Protein AF-0000000085009780 (afdb_homodimer)

pLDDT: mean 92.77, std 8.0, range [56.31, 98.75]

Radius of gyration: 21.01 Å; Cα contacts (8 Å, |Δi|>4): 554; chains: 2; bounding box: 52×58×41 Å

Secondary structure (DSSP, 8-state):
--HHHHHHHHHHHHHHHHHHHHHHHIIIIIIHHHHHHHHT-S-HHHHHHHHHHHHHHHHHHHHHHHHHHHHHHHHHHHHH--HHHHHHHHHHHTHHHHHHHHTHHHHHHHHHHH-TTSSS-PPPHHHHHHHHHHHHHHHHHHTHHHHHHHHHHHHHHH-/--HHHHHHHHHHHHHHHHHHHHHHHIIIIIIHHHHHHHHT-S-HHHHHHHHHHHHHHHHHHHHHHHHHHHHHHHHHHHHH--HHHHHHHHHHHTHHHHHHHHTHHHHHHHHHHH-GGGSS-PPPHHHHHHHHHHHHHHHHHHTHHHHHHHHHHHHHHH-

Structure (mmCIF, N/CA/C/O backbone):
data_AF-0000000085009780-model_v1
#
loop_
_entity.id
_entity.type
_entity.pdbx_description
1 polymer 'DUF1772 domain protein'
#
loop_
_atom_site.group_PDB
_atom_site.id
_atom_site.type_symbol
_atom_site.label_atom_id
_atom_site.label_alt_id
_atom_site.label_comp_id
_atom_site.label_asym_id
_atom_site.label_entity_id
_atom_site.label_seq_id
_atom_site.pdbx_PDB_ins_code
_atom_site.Cartn_x
_atom_site.Cartn_y
_atom_site.Cartn_z
_atom_site.occupancy
_atom_site.B_iso_or_equiv
_atom_site.auth_seq_id
_atom_site.auth_comp_id
_atom_site.auth_asym_id
_atom_site.auth_atom_id
_atom_site.pdbx_PDB_model_num
ATOM 1 N N . MET A 1 1 ? 7.672 -28.719 -8.508 1 62.56 1 MET A N 1
ATOM 2 C CA . MET A 1 1 ? 8.719 -28.484 -7.512 1 62.56 1 MET A CA 1
ATOM 3 C C . MET A 1 1 ? 8.328 -29.078 -6.164 1 62.56 1 MET A C 1
ATOM 5 O O . MET A 1 1 ? 7.137 -29.219 -5.863 1 62.56 1 MET A O 1
ATOM 9 N N . PRO A 1 2 ? 9.391 -29.594 -5.387 1 72.62 2 PRO A N 1
ATOM 10 C CA . PRO A 1 2 ? 9.07 -30.094 -4.047 1 72.62 2 PRO A CA 1
ATOM 11 C C . PRO A 1 2 ? 8.258 -29.109 -3.221 1 72.62 2 PRO A C 1
ATOM 13 O O . PRO A 1 2 ? 8.172 -27.922 -3.578 1 72.62 2 PRO A O 1
ATOM 16 N N . HIS A 1 3 ? 7.691 -29.547 -2.252 1 84.19 3 HIS A N 1
ATOM 17 C CA . HIS A 1 3 ? 6.809 -28.766 -1.39 1 84.19 3 HIS A CA 1
ATOM 18 C C . HIS A 1 3 ? 7.508 -27.516 -0.87 1 84.19 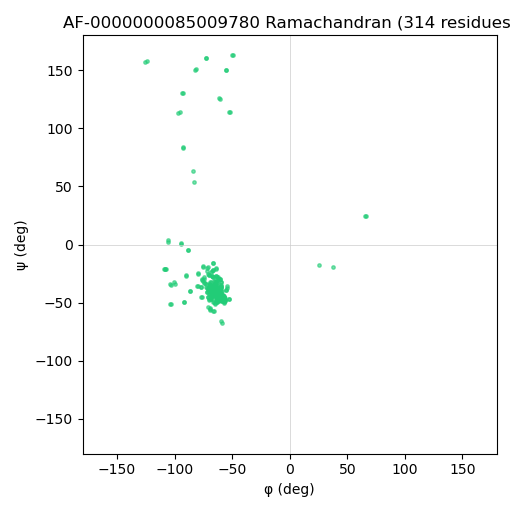3 HIS A C 1
ATOM 20 O O . HIS A 1 3 ? 6.918 -26.438 -0.848 1 84.19 3 HIS A O 1
ATOM 26 N N . LEU A 1 4 ? 8.805 -27.656 -0.601 1 86.69 4 LEU A N 1
ATOM 27 C CA . LEU A 1 4 ? 9.531 -26.5 -0.079 1 86.69 4 LEU A CA 1
ATOM 28 C C . LEU A 1 4 ? 9.703 -25.438 -1.152 1 86.69 4 LEU A C 1
ATOM 30 O O . LEU A 1 4 ? 9.516 -24.25 -0.882 1 86.69 4 LEU A O 1
ATOM 34 N N . GLY A 1 5 ? 10.039 -25.875 -2.367 1 91.12 5 GLY A N 1
ATOM 35 C CA . GLY A 1 5 ? 10.188 -24.953 -3.477 1 91.12 5 GLY A CA 1
ATOM 36 C C . GLY A 1 5 ? 8.914 -24.188 -3.781 1 91.12 5 GLY A C 1
ATOM 37 O O . GLY A 1 5 ? 8.961 -22.969 -4.027 1 91.12 5 GLY A O 1
ATOM 38 N N . SER A 1 6 ? 7.867 -24.875 -3.637 1 91.94 6 SER A N 1
ATOM 39 C CA . SER A 1 6 ? 6.578 -24.25 -3.91 1 91.94 6 SER A CA 1
ATOM 40 C C . SER A 1 6 ? 6.215 -23.234 -2.828 1 91.94 6 SER A C 1
ATOM 42 O O . SER A 1 6 ? 5.66 -22.188 -3.125 1 91.94 6 SER A O 1
ATOM 44 N N . SER A 1 7 ? 6.586 -23.625 -1.626 1 94.38 7 SER A N 1
ATOM 45 C CA . SER A 1 7 ? 6.312 -22.703 -0.523 1 94.38 7 SER A CA 1
ATOM 46 C C . SER A 1 7 ? 7.156 -21.438 -0.631 1 94.38 7 SER A C 1
ATOM 48 O O . SER A 1 7 ? 6.652 -20.344 -0.423 1 94.38 7 SER A O 1
ATOM 50 N N . VAL A 1 8 ? 8.398 -21.609 -0.952 1 96.06 8 VAL A N 1
ATOM 51 C CA . VAL A 1 8 ? 9.305 -20.484 -1.089 1 96.06 8 VAL A CA 1
ATOM 52 C C . VAL A 1 8 ? 8.852 -19.594 -2.238 1 96.06 8 VAL A C 1
ATOM 54 O O . VAL A 1 8 ? 8.875 -18.359 -2.127 1 96.06 8 VAL A O 1
ATOM 57 N N . LEU A 1 9 ? 8.414 -20.172 -3.279 1 95.62 9 LEU A N 1
ATOM 58 C CA . LEU A 1 9 ? 7.906 -19.438 -4.426 1 95.62 9 LEU A CA 1
ATOM 59 C C . LEU A 1 9 ? 6.664 -18.641 -4.043 1 95.62 9 LEU A C 1
ATOM 61 O O . LEU A 1 9 ? 6.555 -17.453 -4.383 1 95.62 9 LEU A O 1
ATOM 65 N N . ALA A 1 10 ? 5.816 -19.281 -3.314 1 94.88 10 ALA A N 1
ATOM 66 C CA . ALA A 1 10 ? 4.578 -18.625 -2.902 1 94.88 10 ALA A CA 1
ATOM 67 C C . ALA A 1 10 ? 4.867 -17.453 -1.974 1 94.88 10 ALA A C 1
ATOM 69 O O . ALA A 1 10 ? 4.328 -16.359 -2.162 1 94.88 10 ALA A O 1
ATOM 70 N N . LEU A 1 11 ? 5.762 -17.656 -1.083 1 96.62 11 LEU A N 1
ATOM 71 C CA . LEU A 1 11 ? 6.074 -16.625 -0.099 1 96.62 11 LEU A CA 1
ATOM 72 C C . LEU A 1 11 ? 6.809 -15.461 -0.749 1 96.62 11 LEU A C 1
ATOM 74 O O . LEU A 1 11 ? 6.508 -14.305 -0.465 1 96.62 11 LEU A O 1
ATOM 78 N N . GLY A 1 12 ? 7.766 -15.797 -1.567 1 97.69 12 GLY A N 1
ATOM 79 C CA . GLY A 1 12 ? 8.477 -14.75 -2.277 1 97.69 12 GLY A CA 1
ATOM 80 C C . GLY A 1 12 ? 7.582 -13.93 -3.188 1 97.69 12 GLY A C 1
ATOM 81 O O . GLY A 1 12 ? 7.676 -12.703 -3.215 1 97.69 12 GLY A O 1
ATOM 82 N N . THR A 1 13 ? 6.684 -14.602 -3.871 1 97.5 13 THR A N 1
ATOM 83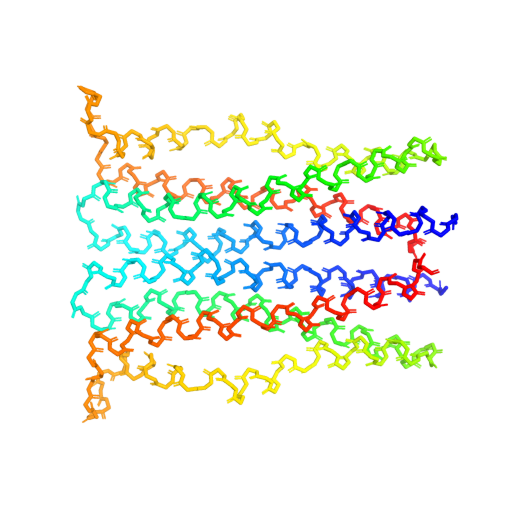 C CA . THR A 1 13 ? 5.773 -13.953 -4.805 1 97.5 13 THR A CA 1
ATOM 84 C C . THR A 1 13 ? 4.77 -13.07 -4.059 1 97.5 13 THR A C 1
ATOM 86 O O . THR A 1 13 ? 4.574 -11.906 -4.41 1 97.5 13 THR A O 1
ATOM 89 N N . ALA A 1 14 ? 4.207 -13.617 -3.01 1 97.75 14 ALA A N 1
ATOM 90 C CA . ALA A 1 14 ? 3.248 -12.859 -2.215 1 97.75 14 ALA A CA 1
ATOM 91 C C . ALA A 1 14 ? 3.908 -11.641 -1.582 1 97.75 14 ALA A C 1
ATOM 93 O O . ALA A 1 14 ? 3.346 -10.539 -1.604 1 97.75 14 ALA A O 1
ATOM 94 N N . SER A 1 15 ? 5.086 -11.867 -1.072 1 98.31 15 SER A N 1
ATOM 95 C CA . SER A 1 15 ? 5.812 -10.773 -0.429 1 98.31 15 SER A CA 1
ATOM 96 C C . SER A 1 15 ? 6.148 -9.672 -1.427 1 98.31 15 SER A C 1
ATOM 98 O O . SER A 1 15 ? 6.004 -8.484 -1.12 1 98.31 15 SER A O 1
ATOM 100 N N . SER A 1 16 ? 6.543 -10.047 -2.582 1 98.5 16 SER A N 1
ATOM 101 C CA . SER A 1 16 ? 6.949 -9.086 -3.607 1 98.5 16 SER A CA 1
ATOM 102 C C . SER A 1 16 ? 5.762 -8.266 -4.102 1 98.5 16 SER A C 1
ATOM 104 O O . SER A 1 16 ? 5.844 -7.043 -4.195 1 98.5 16 SER A O 1
ATOM 106 N N . ILE A 1 17 ? 4.652 -8.852 -4.273 1 98.44 17 ILE A N 1
ATOM 107 C CA . ILE A 1 17 ? 3.477 -8.156 -4.781 1 98.44 17 ILE A CA 1
ATOM 108 C C . ILE A 1 17 ? 2.855 -7.312 -3.666 1 98.44 17 ILE A C 1
ATOM 110 O O . ILE A 1 17 ? 2.402 -6.191 -3.906 1 98.44 17 ILE A O 1
ATOM 114 N N . PHE A 1 18 ? 2.924 -7.875 -2.48 1 98.5 18 PHE A N 1
ATOM 115 C CA . PHE A 1 18 ? 2.428 -7.141 -1.322 1 98.5 18 PHE A CA 1
ATOM 116 C C . PHE A 1 18 ? 3.215 -5.852 -1.12 1 98.5 18 PHE A C 1
ATOM 118 O O . PHE A 1 18 ? 2.629 -4.785 -0.917 1 98.5 18 PHE A O 1
ATOM 125 N N . VAL A 1 19 ? 4.496 -5.977 -1.193 1 98.19 19 VAL A N 1
ATOM 126 C CA . VAL A 1 19 ? 5.332 -4.809 -0.94 1 98.19 19 VAL A CA 1
ATOM 127 C C . VAL A 1 19 ? 5.168 -3.801 -2.074 1 98.19 19 VAL A C 1
ATOM 129 O O . VAL A 1 19 ? 5.207 -2.59 -1.848 1 98.19 19 VAL A O 1
ATOM 132 N N . SER A 1 20 ? 4.992 -4.23 -3.236 1 98.19 20 SER A N 1
ATOM 133 C CA . SER A 1 20 ? 4.715 -3.33 -4.352 1 98.19 20 SER A CA 1
ATOM 134 C C . SER A 1 20 ? 3.473 -2.486 -4.086 1 98.19 20 SER A C 1
ATOM 136 O O . SER A 1 20 ? 3.502 -1.264 -4.238 1 98.19 20 SER A O 1
ATOM 138 N N . GLY A 1 21 ? 2.381 -3.141 -3.68 1 97.69 21 GLY A N 1
ATOM 139 C CA . GLY A 1 21 ? 1.17 -2.416 -3.33 1 97.69 21 GLY A CA 1
ATOM 140 C C . GLY A 1 21 ? 1.371 -1.432 -2.191 1 97.69 21 GLY A C 1
ATOM 141 O O . GLY A 1 21 ? 0.796 -0.341 -2.199 1 97.69 21 GLY A O 1
ATOM 142 N N . SER A 1 22 ? 2.178 -1.819 -1.267 1 97.31 22 SER A N 1
ATOM 143 C CA . SER A 1 22 ? 2.451 -0.961 -0.118 1 97.31 22 SER A CA 1
ATOM 144 C C . SER A 1 22 ? 3.195 0.302 -0.536 1 97.31 22 SER A C 1
ATOM 146 O O . SER A 1 22 ? 2.812 1.41 -0.154 1 97.31 22 SER A O 1
ATOM 148 N N . ILE A 1 23 ? 4.254 0.111 -1.307 1 96.81 23 ILE A N 1
ATOM 149 C CA . ILE A 1 23 ? 5.059 1.242 -1.756 1 96.81 23 ILE A CA 1
ATOM 150 C C . ILE A 1 23 ? 4.184 2.217 -2.543 1 96.81 23 ILE A C 1
ATOM 152 O O . ILE A 1 23 ? 4.246 3.43 -2.328 1 96.81 23 ILE A O 1
ATOM 156 N N . PHE A 1 24 ? 3.385 1.688 -3.373 1 96.56 24 PHE A N 1
ATOM 157 C CA . PHE A 1 24 ? 2.443 2.471 -4.164 1 96.56 24 PHE A CA 1
ATOM 158 C C . PHE A 1 24 ? 1.521 3.283 -3.266 1 96.56 24 PHE A C 1
ATOM 160 O O . PHE A 1 24 ? 1.369 4.492 -3.453 1 96.56 24 PHE A O 1
ATOM 167 N N . ALA A 1 25 ? 0.995 2.668 -2.246 1 96.5 25 ALA A N 1
ATOM 168 C CA . ALA A 1 25 ? 0.016 3.307 -1.369 1 96.5 25 ALA A CA 1
ATOM 169 C C . ALA A 1 25 ? 0.69 4.293 -0.421 1 96.5 25 ALA A C 1
ATOM 171 O O . ALA A 1 25 ? 0.088 5.293 -0.025 1 96.5 25 ALA A O 1
ATOM 172 N N . PHE A 1 26 ? 1.901 4.043 -0.06 1 96.5 26 PHE A N 1
ATOM 173 C CA . PHE A 1 26 ? 2.627 5.004 0.762 1 96.5 26 PHE A CA 1
ATOM 174 C C . PHE A 1 26 ? 2.756 6.344 0.043 1 96.5 26 PHE A C 1
ATOM 176 O O . PHE A 1 26 ? 2.645 7.402 0.665 1 96.5 26 PHE A O 1
ATOM 183 N N . SER A 1 27 ? 2.949 6.301 -1.236 1 95.19 27 SER A N 1
ATOM 184 C CA . SER A 1 27 ? 3.053 7.539 -2.002 1 95.19 27 SER A CA 1
ATOM 185 C C . SER A 1 27 ? 1.682 8.172 -2.221 1 95.19 27 SER A C 1
ATOM 187 O O . SER A 1 27 ? 1.482 9.352 -1.925 1 95.19 27 SER A O 1
ATOM 189 N N . LEU A 1 28 ? 0.739 7.41 -2.572 1 94.12 28 LEU A N 1
ATOM 190 C CA . LEU A 1 28 ? -0.574 7.926 -2.945 1 94.12 28 LEU A CA 1
ATOM 191 C C . LEU A 1 28 ? -1.345 8.391 -1.714 1 94.12 28 LEU A C 1
ATOM 193 O O . LEU A 1 28 ? -2.15 9.32 -1.795 1 94.12 28 LEU A O 1
ATOM 197 N N . GLY A 1 29 ? -1.1 7.699 -0.642 1 94.25 29 GLY A N 1
ATOM 198 C CA . GLY A 1 29 ? -1.813 8.055 0.575 1 94.25 29 GLY A CA 1
ATOM 199 C C . GLY A 1 29 ? -0.958 8.82 1.567 1 94.25 29 GLY A C 1
ATOM 200 O O . GLY A 1 29 ? -1.316 9.922 1.981 1 94.25 29 GLY A O 1
ATOM 201 N N . GLY A 1 30 ? 0.192 8.273 1.847 1 94.62 30 GLY A N 1
ATOM 202 C CA . GLY A 1 30 ? 1.071 8.859 2.846 1 94.62 30 GLY A CA 1
ATOM 203 C C . GLY A 1 30 ? 1.676 10.18 2.408 1 94.62 30 GLY A C 1
ATOM 204 O O . GLY A 1 30 ? 1.422 11.219 3.021 1 94.62 30 GLY A O 1
ATOM 205 N N . VAL A 1 31 ? 2.318 10.125 1.306 1 95.75 31 VAL A N 1
ATOM 206 C CA . VAL A 1 31 ? 3.033 11.312 0.854 1 95.75 31 VAL A CA 1
ATOM 207 C C . VAL A 1 31 ? 2.033 12.406 0.469 1 95.75 31 VAL A C 1
ATOM 209 O O . VAL A 1 31 ? 2.256 13.586 0.744 1 95.75 31 VAL A O 1
ATOM 212 N N . SER A 1 32 ? 0.999 12.031 -0.134 1 95.25 32 SER A N 1
ATOM 213 C CA . SER A 1 32 ? 0.005 13.031 -0.517 1 95.25 32 SER A CA 1
ATOM 214 C C . SER A 1 32 ? -0.588 13.719 0.708 1 95.25 32 SER A C 1
ATOM 216 O O . SER A 1 32 ? -0.855 14.922 0.682 1 95.25 32 SER A O 1
ATOM 218 N N . THR A 1 33 ? -0.79 12.992 1.747 1 96.69 33 THR A N 1
ATOM 219 C CA . THR A 1 33 ? -1.3 13.57 2.986 1 96.69 33 THR A CA 1
ATOM 220 C C . THR A 1 33 ? -0.249 14.461 3.639 1 96.69 33 THR A C 1
ATOM 222 O O . THR A 1 33 ? -0.574 15.531 4.16 1 96.69 33 THR A O 1
ATOM 225 N N . ALA A 1 34 ? 0.964 14.031 3.594 1 97 34 ALA A N 1
ATOM 226 C CA . ALA A 1 34 ? 2.057 14.859 4.109 1 97 34 ALA A CA 1
ATOM 227 C C . ALA A 1 34 ? 2.143 16.188 3.365 1 97 34 ALA A C 1
ATOM 229 O O . ALA A 1 34 ? 2.369 17.234 3.977 1 97 34 ALA A O 1
ATOM 230 N N . ARG A 1 35 ? 1.974 16.109 2.107 1 95.88 35 ARG A N 1
ATOM 231 C CA . ARG A 1 35 ? 1.997 17.312 1.282 1 95.88 35 ARG A CA 1
ATOM 232 C C . ARG A 1 35 ? 0.865 18.266 1.665 1 95.88 35 ARG A C 1
ATOM 234 O O . ARG A 1 35 ? 1.085 19.469 1.835 1 95.88 35 ARG A O 1
ATOM 241 N N . LEU A 1 36 ? -0.302 17.734 1.774 1 95.56 36 LEU A N 1
ATOM 242 C CA . LEU A 1 36 ? -1.462 18.531 2.166 1 95.56 36 LEU A CA 1
ATOM 243 C C . LEU A 1 36 ? -1.237 19.188 3.523 1 95.56 36 LEU A C 1
ATOM 245 O O . LEU A 1 36 ? -1.522 20.375 3.695 1 95.56 36 LEU A O 1
ATOM 249 N N . ALA A 1 37 ? -0.725 18.469 4.457 1 95.62 37 ALA A N 1
ATOM 250 C CA . ALA A 1 37 ? -0.439 18.984 5.793 1 95.62 37 ALA A CA 1
ATOM 251 C C . ALA A 1 37 ? 0.643 20.062 5.742 1 95.62 37 ALA A C 1
ATOM 253 O O . ALA A 1 37 ? 0.569 21.062 6.465 1 95.62 37 ALA A O 1
ATOM 254 N N . ALA A 1 38 ? 1.59 19.828 4.926 1 95.12 38 ALA A N 1
ATOM 255 C CA . ALA A 1 38 ? 2.691 20.766 4.789 1 95.12 38 ALA A CA 1
ATOM 256 C C . ALA A 1 38 ? 2.201 22.109 4.234 1 95.12 38 ALA A C 1
ATOM 258 O O . ALA A 1 38 ? 2.748 23.156 4.566 1 95.12 38 ALA A O 1
ATOM 259 N N . GLU A 1 39 ? 1.203 22.047 3.422 1 94.38 39 GLU A N 1
ATOM 260 C CA . GLU A 1 39 ? 0.638 23.266 2.854 1 94.38 39 GLU A CA 1
ATOM 261 C C . GLU A 1 39 ? -0.023 24.125 3.93 1 94.38 39 GLU A C 1
ATOM 263 O O . GLU A 1 39 ? -0.104 25.344 3.795 1 94.38 39 GLU A O 1
ATOM 268 N N . SER A 1 40 ? -0.375 23.5 5.004 1 91.81 40 SER A N 1
ATOM 269 C CA . SER A 1 40 ? -1.108 24.203 6.051 1 91.81 40 SER A CA 1
ATOM 270 C C . SER A 1 40 ? -0.164 24.75 7.117 1 91.81 40 SER A C 1
ATOM 272 O O . SER A 1 40 ? -0.609 25.312 8.117 1 91.81 40 SER A O 1
ATOM 274 N N . THR A 1 41 ? 1.103 24.5 6.91 1 90.81 41 THR A N 1
ATOM 275 C CA . THR A 1 41 ? 2.041 24.984 7.914 1 90.81 41 THR A CA 1
ATOM 276 C C . THR A 1 41 ? 3.109 25.875 7.277 1 90.81 41 THR A C 1
ATOM 278 O O . THR A 1 41 ? 3.412 25.734 6.094 1 90.81 41 THR A O 1
ATOM 281 N N . SER A 1 42 ? 3.738 26.75 8.102 1 91.5 42 SER A N 1
ATOM 282 C CA . SER A 1 42 ? 4.852 27.594 7.68 1 91.5 42 SER A CA 1
ATOM 283 C C . SER A 1 42 ? 6.176 27.078 8.242 1 91.5 42 SER A C 1
ATOM 285 O O . SER A 1 42 ? 7.234 27.641 7.953 1 91.5 42 SER A O 1
ATOM 287 N N . SER A 1 43 ? 6.094 25.953 8.969 1 92.88 43 SER A N 1
ATOM 288 C CA . SER A 1 43 ? 7.285 25.391 9.594 1 92.88 43 SER A CA 1
ATOM 289 C C . SER A 1 43 ? 7.91 24.312 8.727 1 92.88 43 SER A C 1
ATOM 291 O O . SER A 1 43 ? 7.316 23.25 8.539 1 92.88 43 SER A O 1
ATOM 293 N N . PRO A 1 44 ? 9.094 24.547 8.219 1 94.62 44 PRO A N 1
ATOM 294 C CA . PRO A 1 44 ? 9.766 23.5 7.441 1 94.62 44 PRO A CA 1
ATOM 295 C C . PRO A 1 44 ? 10 22.234 8.25 1 94.62 44 PRO A C 1
ATOM 297 O O . PRO A 1 44 ? 9.938 21.125 7.703 1 94.62 44 PRO A O 1
ATOM 300 N N . GLU A 1 45 ? 10.266 22.406 9.469 1 94.38 45 GLU A N 1
ATOM 301 C CA . GLU A 1 45 ? 10.5 21.266 10.336 1 94.38 45 GLU A CA 1
ATOM 302 C C . GLU A 1 45 ? 9.242 20.406 10.461 1 94.38 45 GLU A C 1
ATOM 304 O O . GLU A 1 45 ? 9.305 19.172 10.312 1 94.38 45 GLU A O 1
ATOM 309 N N . LEU A 1 46 ? 8.156 21.109 10.695 1 94.44 46 LEU A N 1
ATOM 310 C CA . LEU A 1 46 ? 6.898 20.375 10.852 1 94.44 46 LEU A CA 1
ATOM 311 C C . LEU A 1 46 ? 6.492 19.703 9.547 1 94.44 46 LEU A C 1
ATOM 313 O O . LEU A 1 46 ? 6.035 18.562 9.547 1 94.44 46 LEU A O 1
ATOM 317 N N . ALA A 1 47 ? 6.691 20.359 8.523 1 95.56 47 ALA A N 1
ATOM 318 C CA . ALA A 1 47 ? 6.406 19.781 7.215 1 95.56 47 ALA A CA 1
ATOM 319 C C . ALA A 1 47 ? 7.238 18.531 6.969 1 95.56 47 ALA A C 1
ATOM 321 O O . ALA A 1 47 ? 6.719 17.516 6.508 1 95.56 47 ALA A O 1
ATOM 322 N N . SER A 1 48 ? 8.484 18.625 7.277 1 96 48 SER A N 1
ATOM 323 C CA . SER A 1 48 ? 9.375 17.484 7.082 1 96 48 SER A CA 1
ATOM 324 C C . SER A 1 48 ? 9.023 16.344 8.031 1 96 48 SER A C 1
ATOM 326 O O . SER A 1 48 ? 9.266 15.172 7.719 1 96 48 SER A O 1
ATOM 328 N N . ARG A 1 49 ? 8.469 16.625 9.117 1 95.69 49 ARG A N 1
ATOM 329 C CA . ARG A 1 49 ? 8.062 15.586 10.062 1 95.69 49 ARG A CA 1
ATOM 330 C C . ARG A 1 49 ? 6.918 14.75 9.508 1 95.69 49 ARG A C 1
ATOM 332 O O . ARG A 1 49 ? 6.836 13.547 9.766 1 95.69 49 ARG A O 1
ATOM 339 N N . TYR A 1 50 ? 6.02 15.367 8.82 1 96.56 50 TYR A N 1
ATOM 340 C CA . TYR A 1 50 ? 4.953 14.617 8.172 1 96.56 50 TYR A CA 1
ATOM 341 C C . TYR A 1 50 ? 5.523 13.602 7.188 1 96.56 50 TYR A C 1
ATOM 343 O O . TYR A 1 50 ? 5.094 12.445 7.156 1 96.56 50 TYR A O 1
ATOM 351 N N . TRP A 1 51 ? 6.473 14.094 6.418 1 96.88 51 TRP A N 1
ATOM 352 C CA . TRP A 1 51 ? 7.141 13.195 5.48 1 96.88 51 TRP A CA 1
ATOM 353 C C . TRP A 1 51 ? 7.902 12.102 6.219 1 96.88 51 TRP A C 1
ATOM 355 O O . TRP A 1 51 ? 7.879 10.938 5.812 1 96.88 51 TRP A O 1
ATOM 365 N N . LEU A 1 52 ? 8.609 12.461 7.246 1 96.19 52 LEU A N 1
ATOM 366 C CA . LEU A 1 52 ? 9.391 11.516 8.023 1 96.19 52 LEU A CA 1
ATOM 367 C C . LEU A 1 52 ? 8.523 10.367 8.531 1 96.19 52 LEU A C 1
ATOM 369 O O . LEU A 1 52 ? 8.953 9.219 8.562 1 96.19 52 LEU A O 1
ATOM 373 N N . ASN A 1 53 ? 7.352 10.711 8.914 1 95.75 53 ASN A N 1
ATOM 374 C CA . ASN A 1 53 ? 6.406 9.688 9.359 1 95.75 53 ASN A CA 1
ATOM 375 C C . ASN A 1 53 ? 6.152 8.648 8.266 1 95.75 53 ASN A C 1
ATOM 377 O O . ASN A 1 53 ? 6.141 7.449 8.539 1 95.75 53 ASN A O 1
ATOM 381 N N . VAL A 1 54 ? 5.957 9.055 7.07 1 96.06 54 VAL A N 1
ATOM 382 C CA . VAL A 1 54 ? 5.73 8.172 5.938 1 96.06 54 VAL A CA 1
ATOM 383 C C . VAL A 1 54 ? 7.008 7.398 5.617 1 96.06 54 VAL A C 1
ATOM 385 O O . VAL A 1 54 ? 6.973 6.184 5.414 1 96.06 54 VAL A O 1
ATOM 388 N N . TYR A 1 55 ? 8.117 8.148 5.578 1 94.5 55 TYR A N 1
ATOM 389 C CA . TYR A 1 55 ? 9.43 7.594 5.273 1 94.5 55 TYR A CA 1
ATOM 390 C C . TYR A 1 55 ? 9.742 6.41 6.18 1 94.5 55 TYR A C 1
ATOM 392 O O . TYR A 1 55 ? 10.172 5.355 5.707 1 94.5 55 TYR A O 1
ATOM 400 N N . GLN A 1 56 ? 9.539 6.508 7.391 1 94.44 56 GLN A N 1
ATOM 401 C CA . GLN A 1 56 ? 9.867 5.473 8.367 1 94.44 56 GLN A CA 1
ATOM 402 C C . GLN A 1 56 ? 9.008 4.234 8.164 1 94.44 56 GLN A C 1
ATOM 404 O O . GLN A 1 56 ? 9.508 3.107 8.203 1 94.44 56 GLN A O 1
ATOM 409 N N . LYS A 1 57 ? 7.793 4.41 7.961 1 93.62 57 LYS A N 1
ATOM 410 C CA . LYS A 1 57 ? 6.898 3.273 7.766 1 93.62 57 LYS A CA 1
ATOM 411 C C . LYS A 1 57 ? 7.215 2.543 6.461 1 93.62 57 LYS A C 1
ATOM 413 O O . LYS A 1 57 ? 7.184 1.312 6.41 1 93.62 57 LYS A O 1
ATOM 418 N N . CYS A 1 58 ? 7.434 3.355 5.465 1 91.62 58 CYS A N 1
ATOM 419 C CA . CYS A 1 58 ? 7.824 2.777 4.184 1 91.62 58 CYS A CA 1
ATOM 420 C C . CYS A 1 58 ? 9.086 1.938 4.328 1 91.62 58 CYS A C 1
ATOM 422 O O . CYS A 1 58 ? 9.156 0.823 3.809 1 91.62 58 CYS A O 1
ATOM 424 N N . HIS A 1 59 ? 10.047 2.459 5.043 1 89.75 59 HIS A N 1
ATOM 425 C CA . HIS A 1 59 ? 11.312 1.768 5.242 1 89.75 59 HIS A CA 1
ATOM 426 C C . HIS A 1 59 ? 11.125 0.505 6.078 1 89.75 59 HIS A C 1
ATOM 428 O O . HIS A 1 59 ? 11.656 -0.554 5.734 1 89.75 59 HIS A O 1
ATOM 434 N N . TYR A 1 60 ? 10.344 0.569 7.059 1 90.62 60 TYR A N 1
ATOM 435 C CA . TYR A 1 60 ? 10.148 -0.544 7.98 1 90.62 60 TYR A CA 1
ATOM 436 C C . TYR A 1 60 ? 9.406 -1.688 7.305 1 90.62 60 TYR A C 1
ATOM 438 O O . TYR A 1 60 ? 9.625 -2.857 7.621 1 90.62 60 TYR A O 1
ATOM 446 N N . VAL A 1 61 ? 8.562 -1.33 6.414 1 92.19 61 VAL A N 1
ATOM 447 C CA . VAL A 1 61 ? 7.762 -2.35 5.742 1 92.19 61 VAL A CA 1
ATOM 448 C C . VAL A 1 61 ? 8.477 -2.807 4.473 1 92.19 61 VAL A C 1
ATOM 450 O O . VAL A 1 61 ? 8.656 -4.008 4.254 1 92.19 61 VAL A O 1
ATOM 453 N N . GLY A 1 62 ? 8.898 -1.899 3.693 1 94.19 62 GLY A N 1
ATOM 454 C CA . GLY A 1 62 ? 9.367 -2.158 2.344 1 94.19 62 GLY A CA 1
ATOM 455 C C . GLY A 1 62 ? 10.695 -2.895 2.307 1 94.19 62 GLY A C 1
ATOM 456 O O . GLY A 1 62 ? 10.852 -3.875 1.575 1 94.19 62 GLY A O 1
ATOM 457 N N . THR A 1 63 ? 11.664 -2.449 3.094 1 93.06 63 THR A N 1
ATOM 458 C CA . THR A 1 63 ? 13.031 -2.949 2.988 1 93.06 63 THR A CA 1
ATOM 459 C C . THR A 1 63 ? 13.102 -4.426 3.369 1 93.06 63 THR A C 1
ATOM 461 O O . THR A 1 63 ? 13.57 -5.254 2.588 1 93.06 63 THR A O 1
ATOM 464 N N . PRO A 1 64 ? 12.578 -4.836 4.48 1 96.19 64 PRO A N 1
ATOM 465 C CA . PRO A 1 64 ? 12.68 -6.258 4.82 1 96.19 64 PRO A CA 1
ATOM 466 C C . PRO A 1 64 ? 11.93 -7.156 3.84 1 96.19 64 PRO A C 1
ATOM 468 O O . PRO A 1 64 ? 12.383 -8.258 3.537 1 96.19 64 PRO A O 1
ATOM 471 N N . MET A 1 65 ? 10.859 -6.727 3.363 1 97.38 65 MET A N 1
ATOM 472 C CA . MET A 1 65 ? 10.039 -7.57 2.5 1 97.38 65 MET A CA 1
ATOM 473 C C . MET A 1 65 ? 10.695 -7.758 1.138 1 97.38 65 MET A C 1
ATOM 475 O O . MET A 1 65 ? 10.648 -8.844 0.563 1 97.38 65 MET A O 1
ATOM 479 N N . VAL A 1 66 ? 11.242 -6.668 0.669 1 96.75 66 VAL A N 1
ATOM 480 C CA . VAL A 1 66 ? 11.883 -6.801 -0.634 1 96.75 66 VAL A CA 1
ATOM 481 C C . VAL A 1 66 ? 13.125 -7.68 -0.512 1 96.75 66 VAL A C 1
ATOM 483 O O . VAL A 1 66 ? 13.43 -8.461 -1.416 1 96.75 66 VAL A O 1
ATOM 486 N N . LEU A 1 67 ? 13.883 -7.551 0.558 1 97.38 67 LEU A N 1
ATOM 487 C CA . LEU A 1 67 ? 15.016 -8.43 0.806 1 97.38 67 LEU A CA 1
ATOM 488 C C . LEU A 1 67 ? 14.57 -9.883 0.908 1 97.38 67 LEU A C 1
ATOM 490 O O . LEU A 1 67 ? 15.242 -10.781 0.384 1 97.38 67 LEU A O 1
ATOM 494 N N . PHE A 1 68 ? 13.523 -10.094 1.568 1 98.5 68 PHE A N 1
ATOM 495 C CA . PHE A 1 68 ? 12.969 -11.438 1.716 1 98.5 68 PHE A CA 1
ATOM 496 C C . PHE A 1 68 ? 12.617 -12.023 0.356 1 98.5 68 PHE A C 1
ATOM 498 O O . PHE A 1 68 ? 12.984 -13.164 0.059 1 98.5 68 PHE A O 1
ATOM 505 N N . SER A 1 69 ? 11.914 -11.242 -0.484 1 98.56 69 SER A N 1
ATOM 506 C CA . SER A 1 69 ? 11.547 -11.719 -1.814 1 98.56 69 SER A CA 1
ATOM 507 C C . SER A 1 69 ? 12.781 -12.016 -2.658 1 98.56 69 SER A C 1
ATOM 509 O O . SER A 1 69 ? 12.836 -13.031 -3.354 1 98.56 69 SER A O 1
ATOM 511 N N . THR A 1 70 ? 13.695 -11.094 -2.588 1 98.69 70 THR A N 1
ATOM 512 C CA . THR A 1 70 ? 14.938 -11.289 -3.328 1 98.69 70 THR A CA 1
ATOM 513 C C . THR A 1 70 ? 15.602 -12.602 -2.93 1 98.69 70 THR A C 1
ATOM 515 O O . THR A 1 70 ? 16.016 -13.383 -3.791 1 98.69 70 THR A O 1
ATOM 518 N N . ALA A 1 71 ? 15.688 -12.82 -1.619 1 98.69 71 ALA A N 1
ATOM 519 C CA . ALA A 1 71 ? 16.312 -14.039 -1.109 1 98.69 71 ALA A CA 1
ATOM 520 C C . ALA A 1 71 ? 15.539 -15.281 -1.567 1 98.69 71 ALA A C 1
ATOM 522 O O . ALA A 1 71 ? 16.141 -16.281 -1.94 1 98.69 71 ALA A O 1
ATOM 523 N N . CYS A 1 72 ? 14.258 -15.234 -1.544 1 98.62 72 CYS A N 1
ATOM 524 C CA . CYS A 1 72 ? 13.438 -16.359 -1.992 1 98.62 72 CYS A CA 1
ATOM 525 C C . CYS A 1 72 ? 13.703 -16.672 -3.459 1 98.62 72 CYS A C 1
ATOM 527 O O . CYS A 1 72 ? 13.938 -17.828 -3.812 1 98.62 72 CYS A O 1
ATOM 529 N N . PHE A 1 73 ? 13.695 -15.672 -4.285 1 98.56 73 PHE A N 1
ATOM 530 C CA . PHE A 1 73 ? 13.867 -15.891 -5.715 1 98.56 73 PHE A CA 1
ATOM 531 C C . PHE A 1 73 ? 15.289 -16.344 -6.031 1 98.56 73 PHE A C 1
ATOM 533 O O . PHE A 1 73 ? 15.5 -17.172 -6.926 1 98.56 73 PHE A O 1
ATOM 540 N N . ALA A 1 74 ? 16.219 -15.773 -5.332 1 98.56 74 ALA A N 1
ATOM 541 C CA . ALA A 1 74 ? 17.594 -16.219 -5.508 1 98.56 74 ALA A CA 1
ATOM 542 C C . ALA A 1 74 ? 17.75 -17.688 -5.121 1 98.56 74 ALA A C 1
ATOM 544 O O . ALA A 1 74 ? 18.453 -18.453 -5.797 1 98.56 74 ALA A O 1
ATOM 545 N N . TRP A 1 75 ? 17.172 -18.031 -4.047 1 98.31 75 TRP A N 1
ATOM 546 C CA . TRP A 1 75 ? 17.219 -19.422 -3.607 1 98.31 75 TRP A CA 1
ATOM 547 C C . TRP A 1 75 ? 16.562 -20.344 -4.641 1 98.31 75 TRP A C 1
ATOM 549 O O . TRP A 1 75 ? 17.078 -21.438 -4.918 1 98.31 75 TRP A O 1
ATOM 559 N N . LEU A 1 76 ? 15.516 -19.922 -5.172 1 97.19 76 LEU A N 1
ATOM 560 C CA . LEU A 1 76 ? 14.836 -20.719 -6.191 1 97.19 76 LEU A CA 1
ATOM 561 C C . LEU A 1 76 ? 15.719 -20.875 -7.422 1 97.19 76 LEU A C 1
ATOM 563 O O . LEU A 1 76 ? 15.766 -21.953 -8.023 1 97.19 76 LEU A O 1
ATOM 567 N N . ARG A 1 77 ? 16.328 -19.766 -7.773 1 97.69 77 ARG A N 1
ATOM 568 C CA . ARG A 1 77 ? 17.266 -19.875 -8.883 1 97.69 77 ARG A CA 1
ATOM 569 C C . ARG A 1 77 ? 18.344 -20.922 -8.586 1 97.69 77 ARG A C 1
ATOM 571 O O . ARG A 1 77 ? 18.688 -21.719 -9.453 1 97.69 77 ARG A O 1
ATOM 578 N N . TYR A 1 78 ? 18.812 -20.844 -7.465 1 97.25 78 TYR A N 1
ATOM 579 C CA . TYR A 1 78 ? 19.875 -21.766 -7.059 1 97.25 78 TYR A CA 1
ATOM 580 C C . TYR A 1 78 ? 19.375 -23.203 -7.086 1 97.25 78 TYR A C 1
ATOM 582 O O . TYR A 1 78 ? 20.094 -24.109 -7.52 1 97.25 78 TYR A O 1
ATOM 590 N N . GLN A 1 79 ? 18.203 -23.469 -6.711 1 96.19 79 GLN A N 1
ATOM 591 C CA . GLN A 1 79 ? 17.641 -24.812 -6.598 1 96.19 79 GLN A CA 1
ATOM 592 C C . GLN A 1 79 ? 17.203 -25.344 -7.961 1 96.19 79 GLN A C 1
ATOM 594 O O . GLN A 1 79 ? 17.359 -26.531 -8.258 1 96.19 79 GLN A O 1
ATOM 599 N N . THR A 1 80 ? 16.703 -24.516 -8.805 1 95.12 80 THR A N 1
ATOM 600 C CA . THR A 1 80 ? 16.047 -25 -10.016 1 95.12 80 THR A CA 1
ATOM 601 C C . THR A 1 80 ? 16.891 -24.703 -11.242 1 95.12 80 THR A C 1
ATOM 603 O O . THR A 1 80 ? 16.641 -25.25 -12.32 1 95.12 80 THR A O 1
ATOM 606 N N . HIS A 1 81 ? 17.766 -23.781 -11.148 1 96.62 81 HIS A N 1
ATOM 607 C CA . HIS A 1 81 ? 18.641 -23.344 -12.227 1 96.62 81 HIS A CA 1
ATOM 608 C C . HIS A 1 81 ? 17.844 -22.688 -13.352 1 96.62 81 HIS A C 1
ATOM 610 O O . HIS A 1 81 ? 18.25 -22.734 -14.516 1 96.62 81 HIS A O 1
ATOM 616 N N . ARG A 1 82 ? 16.734 -22.188 -13.023 1 95.94 82 ARG A N 1
ATOM 617 C CA . ARG A 1 82 ? 15.914 -21.469 -13.984 1 95.94 82 ARG A CA 1
ATOM 618 C C . ARG A 1 82 ? 16.188 -19.969 -13.93 1 95.94 82 ARG A C 1
ATOM 620 O O . ARG A 1 82 ? 16.078 -19.344 -12.875 1 95.94 82 ARG A O 1
ATOM 627 N N . ASN A 1 83 ? 16.422 -19.375 -15.039 1 97.12 83 ASN A N 1
ATOM 628 C CA . ASN A 1 83 ? 16.844 -17.969 -15.109 1 97.12 83 ASN A CA 1
ATOM 629 C C . ASN A 1 83 ? 15.672 -17.031 -14.844 1 97.12 83 ASN A C 1
ATOM 631 O O . ASN A 1 83 ? 15.875 -15.852 -14.531 1 97.12 83 ASN A O 1
ATOM 635 N N . VAL A 1 84 ? 14.469 -17.531 -14.984 1 96.94 84 VAL A N 1
ATOM 636 C CA . VAL A 1 84 ? 13.305 -16.703 -14.688 1 96.94 84 VAL A CA 1
ATOM 637 C C . VAL A 1 84 ? 13.352 -16.234 -13.234 1 96.94 84 VAL A C 1
ATOM 639 O O . VAL A 1 84 ? 12.969 -15.102 -12.93 1 96.94 84 VAL A O 1
ATOM 642 N N . PHE A 1 85 ? 13.898 -17.031 -12.336 1 97.88 85 PHE A N 1
ATOM 643 C CA . PHE A 1 85 ? 13.992 -16.672 -10.93 1 97.88 85 PHE A CA 1
ATOM 644 C C . PHE A 1 85 ? 15.156 -15.719 -10.688 1 97.88 85 PHE A C 1
ATOM 646 O O . PHE A 1 85 ? 15.148 -14.938 -9.734 1 97.88 85 PHE A O 1
ATOM 653 N N . LEU A 1 86 ? 16.141 -15.773 -11.547 1 98.25 86 LEU A N 1
ATOM 654 C CA . LEU A 1 86 ? 17.203 -14.758 -11.492 1 98.25 86 LEU A CA 1
ATOM 655 C C . LEU A 1 86 ? 16.656 -13.391 -11.875 1 98.25 86 LEU A C 1
ATOM 657 O O . LEU A 1 86 ? 17 -12.383 -11.25 1 98.25 86 LEU A O 1
ATOM 661 N N . ALA A 1 87 ? 15.852 -13.375 -12.891 1 98.31 87 ALA A N 1
ATOM 662 C CA . ALA A 1 87 ? 15.227 -12.125 -13.32 1 98.31 87 ALA A CA 1
ATOM 663 C C . ALA A 1 87 ? 14.336 -11.547 -12.227 1 98.31 87 ALA A C 1
ATOM 665 O O . ALA A 1 87 ? 14.352 -10.344 -11.977 1 98.31 87 ALA A O 1
ATOM 666 N N . ALA A 1 88 ? 13.586 -12.43 -11.602 1 98.56 88 ALA A N 1
ATOM 667 C CA . ALA A 1 88 ? 12.727 -11.992 -10.5 1 98.56 88 ALA A CA 1
ATOM 668 C C . ALA A 1 88 ? 13.555 -11.445 -9.344 1 98.56 88 ALA A C 1
ATOM 670 O O . ALA A 1 88 ? 13.25 -10.375 -8.805 1 98.56 88 ALA A O 1
ATOM 671 N N . ALA A 1 89 ? 14.578 -12.109 -8.977 1 98.75 89 ALA A N 1
ATOM 672 C CA . ALA A 1 89 ? 15.461 -11.68 -7.895 1 98.75 89 ALA A CA 1
ATOM 673 C C . ALA A 1 89 ? 16.141 -10.352 -8.234 1 98.75 89 ALA A C 1
ATOM 675 O O . ALA A 1 89 ? 16.203 -9.453 -7.395 1 98.75 89 ALA A O 1
ATOM 676 N N . ALA A 1 90 ? 16.594 -10.273 -9.43 1 98.5 90 ALA A N 1
ATOM 677 C CA . ALA A 1 90 ? 17.281 -9.055 -9.875 1 98.5 90 ALA A CA 1
ATOM 678 C C . ALA A 1 90 ? 16.312 -7.867 -9.867 1 98.5 90 ALA A C 1
ATOM 680 O O . ALA A 1 90 ? 16.703 -6.758 -9.492 1 98.5 90 ALA A O 1
ATOM 681 N N . SER A 1 91 ? 15.141 -8.133 -10.273 1 98.38 91 SER A N 1
ATOM 682 C CA . SER A 1 91 ? 14.141 -7.07 -10.273 1 98.38 91 SER A CA 1
ATOM 683 C C . SER A 1 91 ? 13.883 -6.551 -8.859 1 98.38 91 SER A C 1
ATOM 685 O O . SER A 1 91 ? 13.93 -5.344 -8.625 1 98.38 91 SER A O 1
ATOM 687 N N . CYS A 1 92 ? 13.703 -7.422 -7.906 1 98.25 92 CYS A N 1
ATOM 688 C CA . CYS A 1 92 ? 13.492 -7.02 -6.52 1 98.25 92 CYS A CA 1
ATOM 689 C C . CYS A 1 92 ? 14.727 -6.336 -5.953 1 98.25 92 CYS A C 1
ATOM 691 O O . CYS A 1 92 ? 14.625 -5.289 -5.312 1 98.25 92 CYS A O 1
ATOM 693 N N . ALA A 1 93 ? 15.836 -6.816 -6.273 1 97.38 93 ALA A N 1
ATOM 694 C CA . ALA A 1 93 ? 17.094 -6.297 -5.738 1 97.38 93 ALA A CA 1
ATOM 695 C C . ALA A 1 93 ? 17.391 -4.906 -6.297 1 97.38 93 ALA A C 1
ATOM 697 O O . ALA A 1 93 ? 18.094 -4.117 -5.664 1 97.38 93 ALA A O 1
ATOM 698 N N . SER A 1 94 ? 16.891 -4.602 -7.434 1 96.5 94 SER A N 1
ATOM 699 C CA . SER A 1 94 ? 17.156 -3.322 -8.086 1 96.5 94 SER A CA 1
ATOM 700 C C . SER A 1 94 ? 16.547 -2.166 -7.305 1 96.5 94 SER A C 1
ATOM 702 O O . SER A 1 94 ? 16.906 -1.008 -7.508 1 96.5 94 SER A O 1
ATOM 704 N N . LEU A 1 95 ? 15.664 -2.551 -6.43 1 93.44 95 LEU A N 1
ATOM 705 C CA . LEU A 1 95 ? 15.039 -1.529 -5.598 1 93.44 95 LEU A CA 1
ATOM 706 C C . LEU A 1 95 ? 16.078 -0.798 -4.758 1 93.44 95 LEU A C 1
ATOM 708 O O . LEU A 1 95 ? 16.016 0.426 -4.613 1 93.44 95 LEU A O 1
ATOM 712 N N . ILE A 1 96 ? 17.047 -1.477 -4.289 1 90.31 96 ILE A N 1
ATOM 713 C CA . ILE A 1 96 ? 18 -0.938 -3.334 1 90.31 96 ILE A CA 1
ATOM 714 C C . ILE A 1 96 ? 18.906 0.08 -4.027 1 90.31 96 ILE A C 1
ATOM 716 O O . ILE A 1 96 ? 18.984 1.234 -3.602 1 90.31 96 ILE A O 1
ATOM 720 N N . PRO A 1 97 ? 19.531 -0.263 -5.074 1 91.31 97 PRO A N 1
ATOM 721 C CA . PRO A 1 97 ? 20.359 0.753 -5.73 1 91.31 97 PRO A CA 1
ATOM 722 C C . PRO A 1 97 ? 19.531 1.909 -6.293 1 91.31 97 PRO A C 1
ATOM 724 O O . PRO A 1 97 ? 20 3.051 -6.32 1 91.31 97 PRO A O 1
ATOM 727 N N . TYR A 1 98 ? 18.375 1.649 -6.742 1 91.25 98 TYR A N 1
ATOM 728 C CA . TYR A 1 98 ? 17.484 2.721 -7.16 1 91.25 98 TYR A CA 1
ATOM 729 C C . TYR A 1 98 ? 17.25 3.711 -6.023 1 91.25 98 TYR A C 1
ATOM 731 O O . TYR A 1 98 ? 17.312 4.926 -6.227 1 91.25 98 TYR A O 1
ATOM 739 N N . THR A 1 99 ? 16.984 3.184 -4.875 1 87.44 99 THR A N 1
ATOM 740 C CA . THR A 1 99 ? 16.703 4.012 -3.711 1 87.44 99 THR A CA 1
ATOM 741 C C . THR A 1 99 ? 17.891 4.891 -3.363 1 87.44 99 THR A C 1
ATOM 743 O O . THR A 1 99 ? 17.75 6.105 -3.195 1 87.44 99 THR A O 1
ATOM 746 N N . ILE A 1 100 ? 19.062 4.352 -3.35 1 85.75 100 ILE A N 1
ATOM 747 C CA . ILE A 1 100 ? 20.266 5.059 -2.939 1 85.75 100 ILE A CA 1
ATOM 748 C C . ILE A 1 100 ? 20.594 6.152 -3.951 1 85.75 100 ILE A C 1
ATOM 750 O O . ILE A 1 100 ? 20.938 7.273 -3.574 1 85.75 100 ILE A O 1
ATOM 754 N N . VAL A 1 101 ? 20.406 5.887 -5.18 1 84 101 VAL A N 1
ATOM 755 C CA . VAL A 1 101 ? 20.875 6.785 -6.227 1 84 101 VAL A CA 1
ATOM 756 C C . VAL A 1 101 ? 19.828 7.863 -6.5 1 84 101 VAL A C 1
ATOM 758 O O . VAL A 1 101 ? 20.172 9.047 -6.621 1 84 101 VAL A O 1
ATOM 761 N N . ILE A 1 102 ? 18.625 7.496 -6.5 1 83.12 102 ILE A N 1
ATOM 762 C CA . ILE A 1 102 ? 17.609 8.422 -7.004 1 83.12 102 ILE A CA 1
ATOM 763 C C . ILE A 1 102 ? 16.922 9.117 -5.836 1 83.12 102 ILE A C 1
ATOM 765 O O . ILE A 1 102 ? 16.625 10.312 -5.902 1 83.12 102 ILE A O 1
ATOM 769 N N . LEU A 1 103 ? 16.719 8.508 -4.711 1 83.75 103 LEU A N 1
ATOM 770 C CA . LEU A 1 103 ? 15.906 9.039 -3.631 1 83.75 103 LEU A CA 1
ATOM 771 C C . LEU A 1 103 ? 16.734 9.914 -2.697 1 83.75 103 LEU A C 1
ATOM 773 O O . LEU A 1 103 ? 16.188 10.641 -1.869 1 83.75 103 LEU A O 1
ATOM 777 N N . SER A 1 104 ? 18 10.008 -2.898 1 84.69 104 SER A N 1
ATOM 778 C CA . SER A 1 104 ? 18.891 10.75 -2.002 1 84.69 104 SER A CA 1
ATOM 779 C C . SER A 1 104 ? 18.719 12.258 -2.191 1 84.69 104 SER A C 1
ATOM 781 O O . SER A 1 104 ? 18.859 13.023 -1.239 1 84.69 104 SER A O 1
ATOM 783 N N . GLY A 1 105 ? 18.375 12.75 -3.275 1 87.5 105 GLY A N 1
ATOM 784 C CA . GLY A 1 105 ? 18.25 14.172 -3.555 1 87.5 105 GLY A CA 1
ATOM 785 C C . GLY A 1 105 ? 17.25 14.867 -2.656 1 87.5 105 GLY A C 1
ATOM 786 O O . GLY A 1 105 ? 17.625 15.625 -1.765 1 87.5 105 GLY A O 1
ATOM 787 N N . PRO A 1 106 ? 16.062 14.445 -2.881 1 90.94 106 PRO A N 1
ATOM 788 C CA . PRO A 1 106 ? 15.062 15.078 -2.025 1 90.94 106 PRO A CA 1
ATOM 789 C C . PRO A 1 106 ? 15.273 14.781 -0.543 1 90.94 106 PRO A C 1
ATOM 791 O O . PRO A 1 106 ? 14.953 15.609 0.311 1 90.94 106 PRO A O 1
ATOM 794 N N . GLU A 1 107 ? 15.836 13.703 -0.237 1 92.25 107 GLU A N 1
ATOM 795 C CA . GLU A 1 107 ? 16.047 13.305 1.151 1 92.25 107 GLU A CA 1
ATOM 796 C C . GLU A 1 107 ? 17.016 14.25 1.854 1 92.25 107 GLU A C 1
ATOM 798 O O . GLU A 1 107 ? 16.875 14.523 3.045 1 92.25 107 GLU A O 1
ATOM 803 N N . LYS A 1 108 ? 17.953 14.711 1.144 1 91.12 108 LYS A N 1
ATOM 804 C CA . LYS A 1 108 ? 18.906 15.648 1.724 1 91.12 108 LYS A CA 1
ATOM 805 C C . LYS A 1 108 ? 18.219 16.906 2.211 1 91.12 108 LYS A C 1
ATOM 807 O O . LYS A 1 108 ? 18.484 17.391 3.312 1 91.12 108 LYS A O 1
ATOM 812 N N . ILE A 1 109 ? 17.328 17.438 1.452 1 92.25 109 ILE A N 1
ATOM 813 C CA . ILE A 1 109 ? 16.594 18.641 1.804 1 92.25 109 ILE A CA 1
ATOM 814 C C . ILE A 1 109 ? 15.68 18.359 2.998 1 92.25 109 ILE A C 1
ATOM 816 O O . ILE A 1 109 ? 15.625 19.156 3.941 1 92.25 109 ILE A O 1
ATOM 820 N N . LEU A 1 110 ? 15.039 17.219 2.965 1 94.81 110 LEU A N 1
ATOM 821 C CA . LEU A 1 110 ? 14.039 16.875 3.975 1 94.81 110 LEU A CA 1
ATOM 822 C C . LEU A 1 110 ? 14.703 16.594 5.32 1 94.81 110 LEU A C 1
ATOM 824 O O . LEU A 1 110 ? 14.227 17.062 6.359 1 94.81 110 LEU A O 1
ATOM 828 N N . PHE A 1 111 ? 15.789 15.977 5.359 1 92.88 111 PHE A N 1
ATOM 829 C CA . PHE A 1 111 ? 16.5 15.703 6.602 1 92.88 111 PHE A CA 1
ATOM 830 C C . PHE A 1 111 ? 17.188 16.969 7.121 1 92.88 111 PHE A C 1
ATOM 832 O O . PHE A 1 111 ? 17.297 17.156 8.336 1 92.88 111 PHE A O 1
ATOM 839 N N . ALA A 1 112 ? 17.594 17.797 6.203 1 92.12 112 ALA A N 1
ATOM 840 C CA . ALA A 1 112 ? 18.188 19.062 6.621 1 92.12 112 ALA A CA 1
ATOM 841 C C . ALA A 1 112 ? 17.172 19.922 7.371 1 92.12 112 ALA A C 1
ATOM 843 O O . ALA A 1 112 ? 17.531 20.641 8.312 1 92.12 112 ALA A O 1
ATOM 844 N N . ALA A 1 113 ? 15.914 19.781 6.945 1 93.12 113 ALA A N 1
ATOM 845 C CA . ALA A 1 113 ? 14.859 20.578 7.578 1 93.12 113 ALA A CA 1
ATOM 846 C C . ALA A 1 113 ? 14.578 20.078 8.992 1 93.12 113 ALA A C 1
ATOM 848 O O . ALA A 1 113 ? 14.055 20.812 9.828 1 93.12 113 ALA A O 1
ATOM 849 N N . LEU A 1 114 ? 14.953 18.891 9.258 1 92.69 114 LEU A N 1
ATOM 850 C CA . LEU A 1 114 ? 14.719 18.297 10.57 1 92.69 114 LEU A CA 1
ATOM 851 C C . LEU A 1 114 ? 15.883 18.578 11.508 1 92.69 114 LEU A C 1
ATOM 853 O O . LEU A 1 114 ? 15.734 18.516 12.727 1 92.69 114 LEU A O 1
ATOM 857 N N . ASP A 1 115 ? 17.047 18.781 10.93 1 84.69 115 ASP A N 1
ATOM 858 C CA . ASP A 1 115 ? 18.266 18.984 11.711 1 84.69 115 ASP A CA 1
ATOM 859 C C . ASP A 1 115 ? 18.531 20.469 11.969 1 84.69 115 ASP A C 1
ATOM 861 O O . ASP A 1 115 ? 19.141 21.141 11.148 1 84.69 115 ASP A O 1
ATOM 865 N N . LYS A 1 116 ? 17.984 21.078 12.891 1 68.5 116 LYS A N 1
ATOM 866 C CA . LYS A 1 116 ? 18.188 22.484 13.258 1 68.5 116 LYS A CA 1
ATOM 867 C C . LYS A 1 116 ? 19.625 22.734 13.672 1 68.5 116 LYS A C 1
ATOM 869 O O . LYS A 1 116 ? 20.094 23.875 13.641 1 68.5 116 LYS A O 1
ATOM 874 N N . ARG A 1 117 ? 20.234 21.734 14.203 1 59.59 117 ARG A N 1
ATOM 875 C CA . ARG A 1 117 ? 21.516 22 14.836 1 59.59 117 ARG A CA 1
ATOM 876 C C . ARG A 1 117 ? 22.594 22.297 13.789 1 59.59 117 ARG A C 1
ATOM 878 O O . ARG A 1 117 ? 23.672 22.797 14.117 1 59.59 117 ARG A O 1
ATOM 885 N N . LYS A 1 118 ? 22.375 21.844 12.641 1 57.69 118 LYS A N 1
ATOM 886 C CA . LYS A 1 118 ? 23.547 21.812 11.766 1 57.69 118 LYS A CA 1
ATOM 887 C C . LYS A 1 118 ? 23.766 23.172 11.086 1 57.69 118 LYS A C 1
ATOM 889 O O . LYS A 1 118 ? 23.016 23.547 10.188 1 57.69 118 LYS A O 1
ATOM 894 N N . GLY A 1 119 ? 24.031 24.125 11.922 1 56.53 119 GLY A N 1
ATOM 895 C CA . GLY A 1 119 ? 24.578 25.406 11.516 1 56.53 119 GLY A CA 1
ATOM 896 C C . GLY A 1 119 ? 24.25 25.781 10.086 1 56.53 119 GLY A C 1
ATOM 897 O O . GLY A 1 119 ? 24.516 26.891 9.641 1 56.53 119 GLY A O 1
ATOM 898 N N . GLU A 1 120 ? 23.859 24.906 9.281 1 59.78 120 GLU A N 1
ATOM 899 C CA . GLU A 1 120 ? 23.578 25.203 7.883 1 59.78 120 GLU A CA 1
ATOM 900 C C . GLU A 1 120 ? 22.188 25.797 7.711 1 59.78 120 GLU A C 1
ATOM 902 O O . GLU A 1 120 ? 21.328 25.656 8.594 1 59.78 120 GLU A O 1
ATOM 907 N N . ARG A 1 121 ? 22.031 26.609 6.73 1 72.19 121 ARG A N 1
ATOM 908 C CA . ARG A 1 121 ? 20.781 27.297 6.426 1 72.19 121 ARG A CA 1
ATOM 909 C C . ARG A 1 121 ? 19.625 26.312 6.332 1 72.19 121 ARG A C 1
ATOM 911 O O . ARG A 1 121 ? 19.688 25.344 5.578 1 72.19 121 ARG A O 1
ATOM 918 N N . SER A 1 122 ? 18.688 26.359 7.184 1 84.69 122 SER A N 1
ATOM 919 C CA . SER A 1 122 ? 17.469 25.562 7.117 1 84.69 122 SER A CA 1
ATOM 920 C C . SER A 1 122 ? 16.672 25.875 5.855 1 84.69 122 SER A C 1
ATOM 922 O O . SER A 1 122 ? 16.516 27.031 5.48 1 84.69 122 SER A O 1
ATOM 924 N N . PRO A 1 123 ? 16.375 24.781 5.117 1 92.06 123 PRO A N 1
ATOM 925 C CA . PRO A 1 123 ? 15.578 25.016 3.906 1 92.06 123 PRO A CA 1
ATOM 926 C C . PRO A 1 123 ? 14.273 25.75 4.195 1 92.06 123 PRO A C 1
ATOM 928 O O . PRO A 1 123 ? 13.719 25.625 5.293 1 92.06 123 PRO A O 1
ATOM 931 N N . GLU A 1 124 ? 13.906 26.469 3.201 1 93.31 124 GLU A N 1
ATOM 932 C CA . GLU A 1 124 ? 12.609 27.109 3.289 1 93.31 124 GLU A CA 1
ATOM 933 C C . GLU A 1 124 ? 11.477 26.109 3.133 1 93.31 124 GLU A C 1
ATOM 935 O O . GLU A 1 124 ? 11.664 25.031 2.564 1 93.31 124 GLU A O 1
ATOM 940 N N . VAL A 1 125 ? 10.352 26.547 3.584 1 93.88 125 VAL A N 1
ATOM 941 C CA . VAL A 1 125 ? 9.203 25.641 3.588 1 93.88 125 VAL A CA 1
ATOM 942 C C . VAL A 1 125 ? 8.82 25.297 2.154 1 93.88 125 VAL A C 1
ATOM 944 O O . VAL A 1 125 ? 8.375 24.172 1.881 1 93.88 125 VAL A O 1
ATOM 947 N N . VAL A 1 126 ? 8.977 26.203 1.255 1 94.81 126 VAL A N 1
ATOM 948 C CA . VAL A 1 126 ? 8.641 25.969 -0.145 1 94.81 126 VAL A CA 1
ATOM 949 C C . VAL A 1 126 ? 9.547 24.875 -0.715 1 94.81 126 VAL A C 1
ATOM 951 O O . VAL A 1 126 ? 9.086 24.016 -1.467 1 94.81 126 VAL A O 1
ATOM 954 N N . GLU A 1 127 ? 10.789 24.875 -0.344 1 95 127 GLU A N 1
ATOM 955 C CA . GLU A 1 127 ? 11.727 23.844 -0.775 1 95 127 GLU A CA 1
ATOM 956 C C . GLU A 1 127 ? 11.359 22.484 -0.198 1 95 127 GLU A C 1
ATOM 958 O O . GLU A 1 127 ? 11.469 21.469 -0.882 1 95 127 GLU A O 1
ATOM 963 N N . VAL A 1 128 ? 10.969 22.5 1.021 1 96.06 128 VAL A N 1
ATOM 964 C CA . VAL A 1 128 ? 10.57 21.266 1.697 1 96.06 128 VAL A CA 1
ATOM 965 C C . VAL A 1 128 ? 9.336 20.688 1.023 1 96.06 128 VAL A C 1
ATOM 967 O O . VAL A 1 128 ? 9.273 19.484 0.755 1 96.06 128 VAL A O 1
ATOM 970 N N . ARG A 1 129 ? 8.422 21.516 0.685 1 96.19 129 ARG A N 1
ATOM 971 C CA . ARG A 1 129 ? 7.199 21.078 0.016 1 96.19 129 ARG A CA 1
ATOM 972 C C . ARG A 1 129 ? 7.516 20.453 -1.344 1 96.19 129 ARG A C 1
ATOM 974 O O . ARG A 1 129 ? 6.977 19.406 -1.695 1 96.19 129 ARG A O 1
ATOM 981 N N . LYS A 1 130 ? 8.367 21.094 -2.027 1 95.88 130 LYS A N 1
ATOM 982 C CA . LYS A 1 130 ? 8.789 20.562 -3.324 1 95.88 130 LYS A CA 1
ATOM 983 C C . LYS A 1 130 ? 9.508 19.234 -3.168 1 95.88 130 LYS A C 1
ATOM 985 O O . LYS A 1 130 ? 9.297 18.312 -3.963 1 95.88 130 LYS A O 1
ATOM 990 N N . ALA A 1 131 ? 10.328 19.141 -2.188 1 95.81 131 ALA A N 1
ATOM 991 C CA . ALA A 1 131 ? 11.086 17.906 -1.936 1 95.81 131 ALA A CA 1
ATOM 992 C C . ALA A 1 131 ? 10.148 16.766 -1.568 1 95.81 131 ALA A C 1
ATOM 994 O O . ALA A 1 131 ? 10.406 15.609 -1.93 1 95.81 131 ALA A O 1
ATOM 995 N N . ILE A 1 132 ? 9.094 17.062 -0.828 1 97 132 ILE A N 1
ATOM 996 C CA . ILE A 1 132 ? 8.117 16.047 -0.467 1 97 132 ILE A CA 1
ATOM 997 C C . ILE A 1 132 ? 7.477 15.469 -1.729 1 97 132 ILE A C 1
ATOM 999 O O . ILE A 1 132 ? 7.367 14.25 -1.88 1 97 132 ILE A O 1
ATOM 1003 N N . VAL A 1 133 ? 7.105 16.328 -2.613 1 94.81 133 VAL A N 1
ATOM 1004 C CA . VAL A 1 133 ? 6.465 15.914 -3.859 1 94.81 133 VAL A CA 1
ATOM 1005 C C . VAL A 1 133 ? 7.445 15.109 -4.703 1 94.81 133 VAL A C 1
ATOM 1007 O O . VAL A 1 133 ? 7.09 14.055 -5.246 1 94.81 133 VAL A O 1
ATOM 1010 N N . GLN A 1 134 ? 8.633 15.57 -4.758 1 94.12 134 GLN A N 1
ATOM 1011 C CA . GLN A 1 134 ? 9.656 14.875 -5.527 1 94.12 134 GLN A CA 1
ATOM 1012 C C . GLN A 1 134 ? 9.914 13.484 -4.957 1 94.12 134 GLN A C 1
ATOM 1014 O O . GLN A 1 134 ? 10.023 12.508 -5.703 1 94.12 134 GLN A O 1
ATOM 1019 N N . TRP A 1 135 ? 10.055 13.422 -3.701 1 94.88 135 TRP A N 1
ATOM 1020 C CA . TRP A 1 135 ? 10.273 12.141 -3.039 1 94.88 135 TRP A CA 1
ATOM 1021 C C . TRP A 1 135 ? 9.133 11.172 -3.334 1 94.88 135 TRP A C 1
ATOM 1023 O O . TRP A 1 135 ? 9.367 10 -3.646 1 94.88 135 TRP A O 1
ATOM 1033 N N . GLY A 1 136 ? 7.934 11.641 -3.219 1 94.44 136 GLY A N 1
ATOM 1034 C CA . GLY A 1 136 ? 6.777 10.805 -3.496 1 94.44 136 GLY A CA 1
ATOM 1035 C C . GLY A 1 136 ? 6.754 10.266 -4.914 1 94.44 136 GLY A C 1
ATOM 1036 O O . GLY A 1 136 ? 6.398 9.109 -5.137 1 94.44 136 GLY A O 1
ATOM 1037 N N . ASN A 1 137 ? 7.121 11.07 -5.844 1 91.12 137 ASN A N 1
ATOM 1038 C CA . ASN A 1 137 ? 7.121 10.68 -7.25 1 91.12 137 ASN A CA 1
ATOM 1039 C C . ASN A 1 137 ? 8.18 9.617 -7.531 1 91.12 137 ASN A C 1
ATOM 1041 O O . ASN A 1 137 ? 7.926 8.664 -8.273 1 91.12 137 ASN A O 1
ATOM 1045 N N . VAL A 1 138 ? 9.266 9.82 -6.973 1 91.12 138 VAL A N 1
ATOM 1046 C CA . VAL A 1 138 ? 10.336 8.852 -7.168 1 91.12 138 VAL A CA 1
ATOM 1047 C C . VAL A 1 138 ? 10 7.555 -6.43 1 91.12 138 VAL A C 1
ATOM 1049 O O . VAL A 1 138 ? 10.305 6.461 -6.91 1 91.12 138 VAL A O 1
ATOM 1052 N N . ASN A 1 139 ? 9.406 7.707 -5.293 1 93.19 139 ASN A N 1
ATOM 1053 C CA . ASN A 1 139 ? 9.047 6.551 -4.484 1 93.19 139 ASN A CA 1
ATOM 1054 C C . ASN A 1 139 ? 8.039 5.652 -5.199 1 93.19 139 ASN A C 1
ATOM 1056 O O . ASN A 1 139 ? 8.141 4.426 -5.141 1 93.19 139 ASN A O 1
ATOM 1060 N N . ILE A 1 140 ? 7.121 6.27 -5.898 1 91.56 140 ILE A N 1
ATOM 1061 C CA . ILE A 1 140 ? 6.066 5.473 -6.516 1 91.56 140 ILE A CA 1
ATOM 1062 C C . ILE A 1 140 ? 6.66 4.562 -7.59 1 91.56 140 ILE A C 1
ATOM 1064 O O . ILE A 1 140 ? 6.184 3.447 -7.801 1 91.56 140 ILE A O 1
ATOM 1068 N N . PHE A 1 141 ? 7.73 4.977 -8.266 1 91.88 141 PHE A N 1
ATOM 1069 C CA . PHE A 1 141 ? 8.383 4.18 -9.297 1 91.88 141 PHE A CA 1
ATOM 1070 C C . PHE A 1 141 ? 9.055 2.955 -8.688 1 91.88 141 PHE A C 1
ATOM 1072 O O . PHE A 1 141 ? 9.195 1.926 -9.352 1 91.88 141 PHE A O 1
ATOM 1079 N N . ARG A 1 142 ? 9.367 3.004 -7.441 1 93.19 142 ARG A N 1
ATOM 1080 C CA . ARG A 1 142 ? 9.992 1.872 -6.762 1 93.19 142 ARG A CA 1
ATOM 1081 C C . ARG A 1 142 ? 9.055 0.671 -6.723 1 93.19 142 ARG A C 1
ATOM 1083 O O . ARG A 1 142 ? 9.508 -0.476 -6.691 1 93.19 142 ARG A O 1
ATOM 1090 N N . ALA A 1 143 ? 7.793 0.974 -6.758 1 96.06 143 ALA A N 1
ATOM 1091 C CA . ALA A 1 143 ? 6.801 -0.094 -6.656 1 96.06 143 ALA A CA 1
ATOM 1092 C C . ALA A 1 143 ? 6.887 -1.036 -7.852 1 96.06 143 ALA A C 1
ATOM 1094 O O . ALA A 1 143 ? 6.445 -2.186 -7.777 1 96.06 143 ALA A O 1
ATOM 1095 N N . VAL A 1 144 ? 7.473 -0.542 -8.945 1 96.94 144 VAL A N 1
ATOM 1096 C CA . VAL A 1 144 ? 7.531 -1.304 -10.195 1 96.94 144 VAL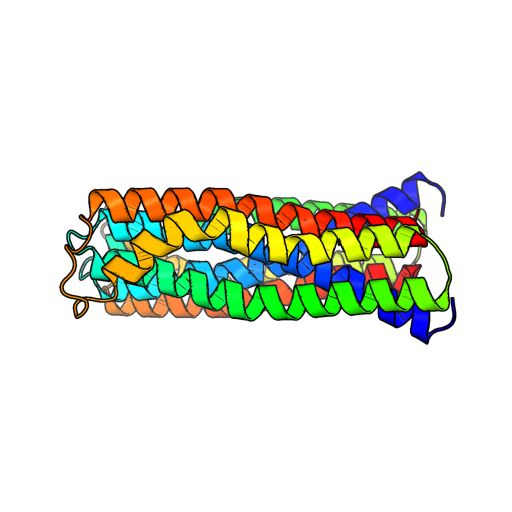 A CA 1
ATOM 1097 C C . VAL A 1 144 ? 8.477 -2.49 -10.031 1 96.94 144 VAL A C 1
ATOM 1099 O O . VAL A 1 144 ? 8.211 -3.582 -10.539 1 96.94 144 VAL A O 1
ATOM 1102 N N . PHE A 1 145 ? 9.508 -2.357 -9.281 1 97.56 145 PHE A N 1
ATOM 1103 C CA . PHE A 1 145 ? 10.547 -3.371 -9.18 1 97.56 145 PHE A CA 1
ATOM 1104 C C . PHE A 1 145 ? 10.008 -4.641 -8.531 1 97.56 145 PHE A C 1
ATOM 1106 O O . PHE A 1 145 ? 10.047 -5.715 -9.133 1 97.56 145 PHE A O 1
ATOM 1113 N N . PRO A 1 146 ? 9.477 -4.484 -7.328 1 98.31 146 PRO A N 1
ATOM 1114 C CA . PRO A 1 146 ? 8.938 -5.711 -6.734 1 98.31 146 PRO A CA 1
ATOM 1115 C C . PRO A 1 146 ? 7.723 -6.242 -7.492 1 98.31 146 PRO A C 1
ATOM 1117 O O . PRO A 1 146 ? 7.488 -7.453 -7.512 1 98.31 146 PRO A O 1
ATOM 1120 N N . LEU A 1 147 ? 6.969 -5.371 -8.148 1 98.31 147 LEU A N 1
ATOM 1121 C CA . LEU A 1 147 ? 5.824 -5.832 -8.93 1 98.31 147 LEU A CA 1
ATOM 1122 C C . LEU A 1 147 ? 6.277 -6.734 -10.078 1 98.31 147 LEU A C 1
ATOM 1124 O O . LEU A 1 147 ? 5.742 -7.828 -10.258 1 98.31 147 LEU A O 1
ATOM 1128 N N . VAL A 1 148 ? 7.25 -6.246 -10.797 1 98.12 148 VAL A N 1
ATOM 1129 C CA . VAL A 1 148 ? 7.781 -7.016 -11.914 1 98.12 148 VAL A CA 1
ATOM 1130 C C . VAL A 1 148 ? 8.352 -8.344 -11.406 1 98.12 148 VAL A C 1
ATOM 1132 O O . VAL A 1 148 ? 8.086 -9.398 -11.984 1 98.12 148 VAL A O 1
ATOM 1135 N N . GLY A 1 149 ? 9.109 -8.273 -10.344 1 98.38 149 GLY A N 1
ATOM 1136 C CA . GLY A 1 149 ? 9.656 -9.5 -9.781 1 98.38 149 GLY A CA 1
ATOM 1137 C C . GLY A 1 149 ? 8.586 -10.516 -9.414 1 98.38 149 GLY A C 1
ATOM 1138 O O . GLY A 1 149 ? 8.68 -11.688 -9.773 1 98.38 149 GLY A O 1
ATOM 1139 N N . GLY A 1 150 ? 7.598 -10.07 -8.727 1 97.81 150 GLY A N 1
ATOM 1140 C CA . GLY A 1 150 ? 6.5 -10.945 -8.344 1 97.81 150 GLY A CA 1
ATOM 1141 C C . GLY A 1 150 ? 5.75 -11.523 -9.523 1 97.81 150 GLY A C 1
ATOM 1142 O O . GLY A 1 150 ? 5.402 -12.711 -9.531 1 97.81 150 GLY A O 1
ATOM 1143 N N . LEU A 1 151 ? 5.516 -10.711 -10.508 1 97.06 151 LEU A N 1
ATOM 1144 C CA . LEU A 1 151 ? 4.77 -11.164 -11.68 1 97.06 151 LEU A CA 1
ATOM 1145 C C . LEU A 1 151 ? 5.578 -12.172 -12.484 1 97.06 151 LEU A C 1
ATOM 1147 O O . LEU A 1 151 ? 5.02 -13.133 -13.023 1 97.06 151 LEU A O 1
ATOM 1151 N N . VAL A 1 152 ? 6.836 -11.914 -12.609 1 97.25 152 VAL A N 1
ATOM 1152 C CA . VAL A 1 152 ? 7.711 -12.852 -13.305 1 97.25 152 VAL A CA 1
ATOM 1153 C C . VAL A 1 152 ? 7.68 -14.211 -12.594 1 97.25 152 VAL A C 1
ATOM 1155 O O . VAL A 1 152 ? 7.527 -15.25 -13.242 1 97.25 152 VAL A O 1
ATOM 1158 N N . ALA A 1 153 ? 7.816 -14.18 -11.312 1 95.94 153 ALA A N 1
ATOM 1159 C CA . ALA A 1 153 ? 7.777 -15.422 -10.531 1 95.94 153 ALA A CA 1
ATOM 1160 C C . ALA A 1 153 ? 6.418 -16.094 -10.648 1 95.94 153 ALA A C 1
ATOM 1162 O O . ALA A 1 153 ? 6.336 -17.312 -10.789 1 95.94 153 ALA A O 1
ATOM 1163 N N . LEU A 1 154 ? 5.445 -15.305 -10.594 1 94.25 154 LEU A N 1
ATOM 1164 C CA . LEU A 1 154 ? 4.078 -15.805 -10.711 1 94.25 154 LEU A CA 1
ATOM 1165 C C . LEU A 1 154 ? 3.852 -16.469 -12.062 1 94.25 154 LEU A C 1
ATOM 1167 O O . LEU A 1 154 ? 3.291 -17.562 -12.141 1 94.25 154 LEU A O 1
ATOM 1171 N N . ALA A 1 155 ? 4.312 -15.883 -13.109 1 92 155 ALA A N 1
ATOM 1172 C CA . ALA A 1 155 ? 4.152 -16.391 -14.469 1 92 155 ALA A CA 1
ATOM 1173 C C . ALA A 1 155 ? 4.969 -17.656 -14.68 1 92 155 ALA A C 1
ATOM 1175 O O . ALA A 1 155 ? 4.562 -18.547 -15.438 1 92 155 ALA A O 1
ATOM 1176 N N . ALA A 1 156 ? 6.082 -17.703 -14.062 1 89.94 156 ALA A N 1
ATOM 1177 C CA . ALA A 1 156 ? 6.957 -18.859 -14.219 1 89.94 156 ALA A CA 1
ATOM 1178 C C . ALA A 1 156 ? 6.266 -20.141 -13.742 1 89.94 156 ALA A C 1
ATOM 1180 O O . ALA A 1 156 ? 6.504 -21.219 -14.281 1 89.94 156 ALA A O 1
ATOM 1181 N N . GLU A 1 157 ? 5.43 -19.953 -12.82 1 82.12 157 GLU A N 1
ATOM 1182 C CA . GLU A 1 157 ? 4.859 -21.172 -12.242 1 82.12 157 GLU A CA 1
ATOM 1183 C C . GLU A 1 157 ? 3.4 -21.344 -12.648 1 82.12 157 GLU A C 1
ATOM 1185 O O . GLU A 1 157 ? 2.861 -22.453 -12.586 1 82.12 157 GLU A O 1
ATOM 1190 N N . MET A 1 158 ? 2.814 -20.203 -13.039 1 82.25 158 MET A N 1
ATOM 1191 C CA . MET A 1 158 ? 1.384 -20.312 -13.312 1 82.25 158 MET A CA 1
ATOM 1192 C C . MET A 1 158 ? 1.117 -20.344 -14.812 1 82.25 158 MET A C 1
ATOM 1194 O O . MET A 1 158 ? 0.086 -20.844 -15.258 1 82.25 158 MET A O 1
ATOM 1198 N N . LEU A 1 159 ? 1.95 -19.594 -15.484 1 73.88 159 LEU A N 1
ATOM 1199 C CA . LEU A 1 159 ? 1.673 -19.469 -16.906 1 73.88 159 LEU A CA 1
ATOM 1200 C C . LEU A 1 159 ? 2.547 -20.422 -17.719 1 73.88 159 LEU A C 1
ATOM 1202 O O . LEU A 1 159 ? 2.094 -20.984 -18.719 1 73.88 159 LEU A O 1
ATOM 1206 N N . MET B 1 1 ? -4.254 -25.766 -16.328 1 63.25 1 MET B N 1
ATOM 1207 C CA . MET B 1 1 ? -5.355 -24.953 -16.844 1 63.25 1 MET B CA 1
ATOM 1208 C C . MET B 1 1 ? -4.973 -24.281 -18.141 1 63.25 1 MET B C 1
ATOM 1210 O O . MET B 1 1 ? -3.791 -24.031 -18.391 1 63.25 1 MET B O 1
ATOM 1214 N N . PRO B 1 2 ? -6.016 -24.141 -19.094 1 72.62 2 PRO B N 1
ATOM 1215 C CA . PRO B 1 2 ? -5.711 -23.406 -20.328 1 72.62 2 PRO B CA 1
ATOM 1216 C C . PRO B 1 2 ? -5.035 -22.062 -20.078 1 72.62 2 PRO B C 1
ATOM 1218 O O . PRO B 1 2 ? -5.043 -21.562 -18.938 1 72.62 2 PRO B O 1
ATOM 1221 N N . HIS B 1 3 ? -4.484 -21.562 -21.016 1 84.31 3 HIS B N 1
ATOM 1222 C CA . HIS B 1 3 ? -3.719 -20.328 -20.953 1 84.31 3 HIS B CA 1
ATOM 1223 C C . HIS B 1 3 ? -4.559 -19.188 -20.359 1 84.31 3 HIS B C 1
ATOM 1225 O O . HIS B 1 3 ? -4.074 -18.422 -19.531 1 84.31 3 HIS B O 1
ATOM 1231 N N . LEU B 1 4 ? -5.844 -19.188 -20.703 1 86.94 4 LEU B N 1
ATOM 1232 C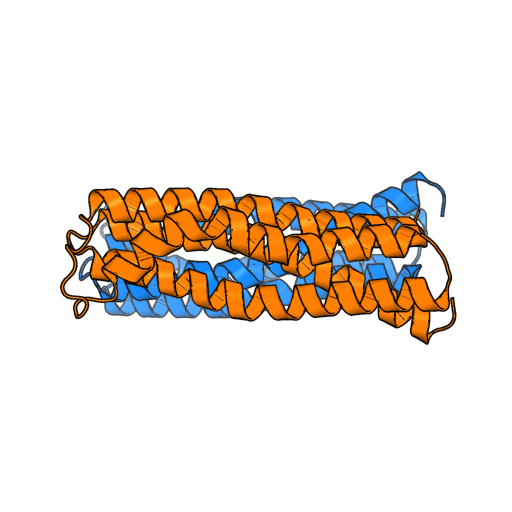 CA . LEU B 1 4 ? -6.707 -18.125 -20.203 1 86.94 4 LEU B CA 1
ATOM 1233 C C . LEU B 1 4 ? -6.922 -18.266 -18.688 1 86.94 4 LEU B C 1
ATOM 1235 O O . LEU B 1 4 ? -6.863 -17.281 -17.953 1 86.94 4 LEU B O 1
ATOM 1239 N N . GLY B 1 5 ? -7.148 -19.516 -18.266 1 91.19 5 GLY B N 1
ATOM 1240 C CA . GLY B 1 5 ? -7.332 -19.766 -16.844 1 91.19 5 GLY B CA 1
ATOM 1241 C C . GLY B 1 5 ? -6.129 -19.391 -16 1 91.19 5 GLY B C 1
ATOM 1242 O O . GLY B 1 5 ? -6.273 -18.797 -14.93 1 91.19 5 GLY B O 1
ATOM 1243 N N . SER B 1 6 ? -5.027 -19.625 -16.594 1 92 6 SER B N 1
ATOM 1244 C CA . SER B 1 6 ? -3.793 -19.312 -15.875 1 92 6 SER B CA 1
ATOM 1245 C C . SER B 1 6 ? -3.576 -17.812 -15.789 1 92 6 SER B C 1
ATOM 1247 O O . SER B 1 6 ? -3.111 -17.297 -14.766 1 92 6 SER B O 1
ATOM 1249 N N . SER B 1 7 ? -3.959 -17.172 -16.875 1 94.44 7 SER B N 1
ATOM 1250 C CA . SER B 1 7 ? -3.82 -15.719 -16.891 1 94.44 7 SER B CA 1
ATOM 1251 C C . SER B 1 7 ? -4.773 -15.07 -15.891 1 94.44 7 SER B C 1
ATOM 1253 O O . SER B 1 7 ? -4.387 -14.156 -15.156 1 94.44 7 SER B O 1
ATOM 1255 N N . VAL B 1 8 ? -5.98 -15.539 -15.859 1 96.06 8 VAL B N 1
ATOM 1256 C CA . VAL B 1 8 ? -6.984 -15.008 -14.945 1 96.06 8 VAL B CA 1
ATOM 1257 C C . VAL B 1 8 ? -6.562 -15.266 -13.508 1 96.06 8 VAL B C 1
ATOM 1259 O O . VAL B 1 8 ? -6.711 -14.398 -12.641 1 96.06 8 VAL B O 1
ATOM 1262 N N . LEU B 1 9 ? -6.027 -16.391 -13.258 1 95.69 9 LEU B N 1
ATOM 1263 C CA . LEU B 1 9 ? -5.539 -16.734 -11.93 1 95.69 9 LEU B CA 1
ATOM 1264 C C . LEU B 1 9 ? -4.398 -15.812 -11.508 1 95.69 9 LEU B C 1
ATOM 1266 O O . LEU B 1 9 ? -4.387 -15.305 -10.383 1 95.69 9 LEU B O 1
ATOM 1270 N N . ALA B 1 10 ? -3.527 -15.602 -12.445 1 94.94 10 ALA B N 1
ATOM 1271 C CA . ALA B 1 10 ? -2.377 -14.75 -12.156 1 94.94 10 ALA B CA 1
ATOM 1272 C C . ALA B 1 10 ? -2.814 -13.312 -11.875 1 94.94 10 ALA B C 1
ATOM 1274 O O . ALA B 1 10 ? -2.371 -12.703 -10.898 1 94.94 10 ALA B O 1
ATOM 1275 N N . LEU B 1 11 ? -3.73 -12.859 -12.656 1 96.69 11 LEU B N 1
ATOM 1276 C CA . LEU B 1 11 ? -4.184 -11.477 -12.516 1 96.69 11 LEU B CA 1
ATOM 1277 C C . LEU B 1 11 ? -4.992 -11.289 -11.234 1 96.69 11 LEU B C 1
ATOM 1279 O O . LEU B 1 11 ? -4.812 -10.305 -10.523 1 96.69 11 LEU B O 1
ATOM 1283 N N . GLY B 1 12 ? -5.871 -12.219 -11 1 97.75 12 GLY B N 1
ATOM 1284 C CA . GLY B 1 12 ? -6.645 -12.156 -9.773 1 97.75 12 GLY B CA 1
ATOM 1285 C C . GLY B 1 12 ? -5.785 -12.242 -8.523 1 97.75 12 GLY B C 1
ATOM 1286 O O . GLY B 1 12 ? -5.992 -11.484 -7.57 1 97.75 12 GLY B O 1
ATOM 1287 N N . THR B 1 13 ? -4.805 -13.102 -8.555 1 97.5 13 THR B N 1
ATOM 1288 C CA . THR B 1 13 ? -3.914 -13.312 -7.418 1 97.5 13 THR B CA 1
ATOM 1289 C C . THR B 1 13 ? -3.035 -12.086 -7.188 1 97.5 13 THR B C 1
ATOM 1291 O O . THR B 1 13 ? -2.934 -11.586 -6.066 1 97.5 13 THR B O 1
ATOM 1294 N N . ALA B 1 14 ? -2.465 -11.586 -8.258 1 97.75 14 ALA B N 1
ATOM 1295 C CA . ALA B 1 14 ? -1.62 -10.398 -8.148 1 97.75 14 ALA B CA 1
ATOM 1296 C C . ALA B 1 14 ? -2.42 -9.195 -7.656 1 97.75 14 ALA B C 1
ATOM 1298 O O . ALA B 1 14 ? -1.966 -8.453 -6.781 1 97.75 14 ALA B O 1
ATOM 1299 N N . SER B 1 15 ? -3.6 -9.07 -8.219 1 98.31 15 SER B N 1
ATOM 1300 C CA . SER B 1 15 ? -4.453 -7.945 -7.832 1 98.31 15 SER B CA 1
ATOM 1301 C C . SER B 1 15 ? -4.848 -8.031 -6.363 1 98.31 15 SER B C 1
ATOM 1303 O O . SER B 1 15 ? -4.828 -7.02 -5.652 1 98.31 15 SER B O 1
ATOM 1305 N N . SER B 1 16 ? -5.145 -9.188 -5.914 1 98.5 16 SER B N 1
ATOM 1306 C CA . SER B 1 16 ? -5.598 -9.391 -4.539 1 98.5 16 SER B CA 1
ATOM 1307 C C . SER B 1 16 ? -4.473 -9.125 -3.545 1 98.5 16 SER B C 1
ATOM 1309 O O . SER B 1 16 ? -4.668 -8.414 -2.553 1 98.5 16 SER B O 1
ATOM 1311 N N . ILE B 1 17 ? -3.311 -9.523 -3.83 1 98.44 17 ILE B N 1
ATOM 1312 C CA . ILE B 1 17 ? -2.184 -9.352 -2.918 1 98.44 17 ILE B CA 1
ATOM 1313 C C . ILE B 1 17 ? -1.697 -7.902 -2.973 1 98.44 17 ILE B C 1
ATOM 1315 O O . ILE B 1 17 ? -1.34 -7.32 -1.946 1 98.44 17 ILE B O 1
ATOM 1319 N N . PHE B 1 18 ? -1.766 -7.367 -4.168 1 98.5 18 PHE B N 1
ATOM 1320 C CA . PHE B 1 18 ? -1.396 -5.965 -4.34 1 98.5 18 PHE B CA 1
ATOM 1321 C C . PHE B 1 18 ? -2.311 -5.062 -3.523 1 98.5 18 PHE B C 1
ATOM 1323 O O . PHE B 1 18 ? -1.84 -4.168 -2.816 1 98.5 18 PHE B O 1
ATOM 1330 N N . VAL B 1 19 ? -3.568 -5.328 -3.629 1 98.12 19 VAL B N 1
ATOM 1331 C CA . VAL B 1 19 ? -4.523 -4.465 -2.941 1 98.12 19 VAL B CA 1
ATOM 1332 C C . VAL B 1 19 ? -4.406 -4.664 -1.432 1 98.12 19 VAL B C 1
ATOM 1334 O O . VAL B 1 19 ? -4.566 -3.717 -0.66 1 98.12 19 VAL B O 1
ATOM 1337 N N . SER B 1 20 ? -4.137 -5.801 -0.999 1 98.19 20 SER B N 1
ATOM 1338 C CA . SER B 1 20 ? -3.895 -6.047 0.419 1 98.19 20 SER B CA 1
ATOM 1339 C C . SER B 1 20 ? -2.754 -5.184 0.944 1 98.19 20 SER B C 1
ATOM 1341 O O . SER B 1 20 ? -2.895 -4.516 1.971 1 98.19 20 SER B O 1
ATOM 1343 N N . GLY B 1 21 ? -1.626 -5.191 0.241 1 97.69 21 GLY B N 1
ATOM 1344 C CA . GLY B 1 21 ? -0.507 -4.344 0.621 1 97.69 21 GLY B CA 1
ATOM 1345 C C . GLY B 1 21 ? -0.851 -2.867 0.623 1 97.69 21 GLY B C 1
ATOM 1346 O O . GLY B 1 21 ? -0.385 -2.117 1.483 1 97.69 21 GLY B O 1
ATOM 1347 N N . SER B 1 22 ? -1.657 -2.488 -0.314 1 97.31 22 SER B N 1
ATOM 1348 C CA . SER B 1 22 ? -2.062 -1.091 -0.417 1 97.31 22 SER B CA 1
ATOM 1349 C C . SER B 1 22 ? -2.906 -0.67 0.78 1 97.31 22 SER B C 1
ATOM 1351 O O . SER B 1 22 ? -2.65 0.367 1.396 1 97.31 22 SER B O 1
ATOM 1353 N N . ILE B 1 23 ? -3.902 -1.479 1.087 1 96.69 23 ILE B N 1
ATOM 1354 C CA . ILE B 1 23 ? -4.793 -1.173 2.203 1 96.69 23 ILE B CA 1
ATOM 1355 C C . ILE B 1 23 ? -3.982 -1.063 3.492 1 96.69 23 ILE B C 1
ATOM 1357 O O . ILE B 1 23 ? -4.172 -0.127 4.273 1 96.69 23 ILE B O 1
ATOM 1361 N N . PHE B 1 24 ? -3.102 -1.956 3.66 1 96.56 24 PHE B N 1
ATOM 1362 C CA . PHE B 1 24 ? -2.209 -1.966 4.812 1 96.56 24 PHE B CA 1
ATOM 1363 C C . PHE B 1 24 ? -1.408 -0.671 4.891 1 96.56 24 PHE B C 1
ATOM 1365 O O . PHE B 1 24 ? -1.365 -0.022 5.938 1 96.56 24 PHE B O 1
ATOM 1372 N N . ALA B 1 25 ? -0.869 -0.243 3.785 1 96.44 25 ALA B N 1
ATOM 1373 C CA . ALA B 1 25 ? 0.006 0.926 3.746 1 96.44 25 ALA B CA 1
ATOM 1374 C C . ALA B 1 25 ? -0.799 2.217 3.854 1 96.44 25 ALA B C 1
ATOM 1376 O O . ALA B 1 25 ? -0.311 3.219 4.383 1 96.44 25 ALA B O 1
ATOM 1377 N N . PHE B 1 26 ? -2.006 2.217 3.383 1 96.44 26 PHE B N 1
ATOM 1378 C CA . PHE B 1 26 ? -2.852 3.393 3.549 1 96.44 26 PHE B CA 1
ATOM 1379 C C . PHE B 1 26 ? -3.074 3.693 5.027 1 96.44 26 PHE B C 1
ATOM 1381 O O . PHE B 1 26 ? -3.092 4.859 5.434 1 96.44 26 PHE B O 1
ATOM 1388 N N . SER B 1 27 ? -3.193 2.676 5.816 1 95 27 SER B N 1
ATOM 1389 C CA . SER B 1 27 ? -3.375 2.883 7.25 1 95 27 SER B CA 1
ATOM 1390 C C . SER B 1 27 ? -2.059 3.252 7.926 1 95 27 SER B C 1
ATOM 1392 O O . SER B 1 27 ? -1.98 4.258 8.633 1 95 27 SER B O 1
ATOM 1394 N N . LEU B 1 28 ? -1.045 2.582 7.621 1 94.06 28 LEU B N 1
ATOM 1395 C CA . LEU B 1 28 ? 0.23 2.754 8.305 1 94.06 28 LEU B CA 1
ATOM 1396 C C . LEU B 1 28 ? 0.897 4.062 7.895 1 94.06 28 LEU B C 1
ATOM 1398 O O . LEU B 1 28 ? 1.613 4.676 8.688 1 94.06 28 LEU B O 1
ATOM 1402 N N . GLY B 1 29 ? 0.674 4.406 6.66 1 94.19 29 GLY B N 1
ATOM 1403 C CA . GLY B 1 29 ? 1.294 5.629 6.172 1 94.19 29 GLY B CA 1
ATOM 1404 C C . GLY B 1 29 ? 0.326 6.793 6.086 1 94.19 29 GLY B C 1
ATOM 1405 O O . GLY B 1 29 ? 0.561 7.848 6.68 1 94.19 29 GLY B O 1
ATOM 1406 N N . GLY B 1 30 ? -0.785 6.551 5.434 1 94.62 30 GLY B N 1
ATOM 1407 C CA . GLY B 1 30 ? -1.759 7.605 5.199 1 94.62 30 GLY B CA 1
ATOM 1408 C C . GLY B 1 30 ? -2.467 8.055 6.461 1 94.62 30 GLY B C 1
ATOM 1409 O O . GLY B 1 30 ? -2.34 9.211 6.875 1 94.62 30 GLY B O 1
ATOM 1410 N N . VAL B 1 31 ? -3.047 7.125 7.109 1 95.69 31 VAL B N 1
ATOM 1411 C CA . VAL B 1 31 ? -3.852 7.469 8.273 1 95.69 31 VAL B CA 1
ATOM 1412 C C . VAL B 1 31 ? -2.943 7.969 9.398 1 95.69 31 VAL B C 1
ATOM 1414 O O . VAL B 1 31 ? -3.289 8.914 10.109 1 95.69 31 VAL B O 1
ATOM 1417 N N . SER B 1 32 ? -1.86 7.371 9.547 1 95.31 32 SER B N 1
ATOM 1418 C CA . SER B 1 32 ? -0.948 7.812 10.602 1 95.31 32 SER B CA 1
ATOM 1419 C C . SER B 1 32 ? -0.479 9.242 10.352 1 95.31 32 SER B C 1
ATOM 1421 O O . SER B 1 32 ? -0.325 10.023 11.297 1 95.31 32 SER B O 1
ATOM 1423 N N . THR B 1 33 ? -0.251 9.586 9.133 1 96.69 33 THR B N 1
ATOM 1424 C CA . THR B 1 33 ? 0.146 10.945 8.797 1 96.69 33 THR B CA 1
ATOM 1425 C C . THR B 1 33 ? -1.011 11.922 9.008 1 96.69 33 THR B C 1
ATOM 1427 O O . THR B 1 33 ? -0.809 13.031 9.5 1 96.69 33 THR B O 1
ATOM 1430 N N . ALA B 1 34 ? -2.18 11.492 8.664 1 97.06 34 ALA B N 1
ATOM 1431 C CA . ALA B 1 34 ? -3.367 12.312 8.914 1 97.06 34 ALA B CA 1
ATOM 1432 C C . ALA B 1 34 ? -3.545 12.586 10.398 1 97.06 34 ALA B C 1
ATOM 1434 O O . ALA B 1 34 ? -3.895 13.703 10.797 1 97.06 34 ALA B O 1
ATOM 1435 N N . ARG B 1 35 ? -3.314 11.609 11.164 1 95.88 35 ARG B N 1
ATOM 1436 C CA . ARG B 1 35 ? -3.414 11.75 12.609 1 95.88 35 ARG B CA 1
ATOM 1437 C C . ARG B 1 35 ? -2.396 12.758 13.133 1 95.88 35 ARG B C 1
ATOM 1439 O O . ARG B 1 35 ? -2.738 13.633 13.93 1 95.88 35 ARG B O 1
ATOM 1446 N N . LEU B 1 36 ? -1.193 12.609 12.711 1 95.5 36 LEU B N 1
ATOM 1447 C CA . LEU B 1 36 ? -0.132 13.523 13.117 1 95.5 36 LEU B CA 1
ATOM 1448 C C . LEU B 1 36 ? -0.478 14.961 12.727 1 95.5 36 LEU B C 1
ATOM 1450 O O . LEU B 1 36 ? -0.319 15.883 13.539 1 95.5 36 LEU B O 1
ATOM 1454 N N . ALA B 1 37 ? -0.954 15.156 11.547 1 95.62 37 ALA B N 1
ATOM 1455 C CA . ALA B 1 37 ? -1.345 16.484 11.07 1 95.62 37 ALA B CA 1
ATOM 1456 C C . ALA B 1 37 ? -2.52 17.031 11.867 1 95.62 37 ALA B C 1
ATOM 1458 O O . ALA B 1 37 ? -2.574 18.234 12.164 1 95.62 37 ALA B O 1
ATOM 1459 N N . ALA B 1 38 ? -3.406 16.172 12.18 1 95.19 38 ALA B N 1
ATOM 1460 C CA . ALA B 1 38 ? -4.586 16.562 12.945 1 95.19 38 ALA B CA 1
ATOM 1461 C C . ALA B 1 38 ? -4.203 17.047 14.336 1 95.19 38 ALA B C 1
ATOM 1463 O O . ALA B 1 38 ? -4.871 17.922 14.906 1 95.19 38 ALA B O 1
ATOM 1464 N N . GLU B 1 39 ? -3.166 16.5 14.859 1 94.38 39 GLU B N 1
ATOM 1465 C CA . GLU B 1 39 ? -2.697 16.906 16.172 1 94.38 39 GLU B CA 1
ATOM 1466 C C . GLU B 1 39 ? -2.176 18.344 16.156 1 94.38 39 GLU B C 1
ATOM 1468 O O . GLU B 1 39 ? -2.201 19.031 17.188 1 94.38 39 GLU B O 1
ATOM 1473 N N . SER B 1 40 ? -1.815 18.797 14.992 1 91.88 40 SER B N 1
ATOM 1474 C CA . SER B 1 40 ? -1.205 20.109 14.883 1 91.88 40 SER B CA 1
ATOM 1475 C C . SER B 1 40 ? -2.248 21.188 14.562 1 91.88 40 SER B C 1
ATOM 1477 O O . SER B 1 40 ? -1.909 22.344 14.359 1 91.88 40 SER B O 1
ATOM 1479 N N . THR B 1 41 ? -3.479 20.75 14.477 1 90.81 41 THR B N 1
ATOM 1480 C CA . THR B 1 41 ? -4.508 21.734 14.148 1 90.81 41 THR B CA 1
ATOM 1481 C C . THR B 1 41 ? -5.621 21.719 15.188 1 90.81 41 THR B C 1
ATOM 1483 O O . THR B 1 41 ? -5.855 20.688 15.844 1 90.81 41 THR B O 1
ATOM 1486 N N . SER B 1 42 ? -6.355 22.844 15.289 1 91.69 42 SER B N 1
ATOM 1487 C CA . SER B 1 42 ? -7.527 22.953 16.156 1 91.69 42 SER B CA 1
ATOM 1488 C C . SER B 1 42 ? -8.82 22.938 15.336 1 91.69 42 SER B C 1
ATOM 1490 O O . SER B 1 42 ? -9.914 22.984 15.898 1 91.69 42 SER B O 1
ATOM 1492 N N . SER B 1 43 ? -8.68 22.75 14.023 1 93 43 SER B N 1
ATOM 1493 C CA . SER B 1 43 ? -9.836 22.75 13.133 1 93 43 SER B CA 1
ATOM 1494 C C . SER B 1 43 ? -10.305 21.344 12.844 1 93 43 SER B C 1
ATOM 1496 O O . SER B 1 43 ? -9.609 20.562 12.172 1 93 43 SER B O 1
ATOM 1498 N N . PRO B 1 44 ? -11.484 20.984 13.312 1 94.75 44 PRO B N 1
ATOM 1499 C CA . PRO B 1 44 ? -12.016 19.656 12.984 1 94.75 44 PRO B CA 1
ATOM 1500 C C . PRO B 1 44 ? -12.172 19.438 11.484 1 94.75 44 PRO B C 1
ATOM 1502 O O . PRO B 1 44 ? -11.969 18.328 11 1 94.75 44 PRO B O 1
ATOM 1505 N N . GLU B 1 45 ? -12.5 20.469 10.828 1 94.44 45 GLU B N 1
ATOM 1506 C CA . GLU B 1 45 ? -12.656 20.359 9.383 1 94.44 45 GLU B CA 1
ATOM 1507 C C . GLU B 1 45 ? -11.336 20.016 8.695 1 94.44 45 GLU B C 1
ATOM 1509 O O . GLU B 1 45 ? -11.273 19.125 7.859 1 94.44 45 GLU B O 1
ATOM 1514 N N . LEU B 1 46 ? -10.32 20.766 9.125 1 94.56 46 LEU B N 1
ATOM 1515 C CA . LEU B 1 46 ? -9.016 20.531 8.523 1 94.56 46 LEU B CA 1
ATOM 1516 C C . LEU B 1 46 ? -8.484 19.141 8.875 1 94.56 46 LEU B C 1
ATOM 1518 O O . LEU B 1 46 ? -7.922 18.453 8.031 1 94.56 46 LEU B O 1
ATOM 1522 N N . ALA B 1 47 ? -8.695 18.766 10.023 1 95.69 47 ALA B N 1
ATOM 1523 C CA . ALA B 1 47 ? -8.297 17.422 10.453 1 95.69 47 ALA B CA 1
ATOM 1524 C C . ALA B 1 47 ? -8.992 16.359 9.625 1 95.69 47 ALA B C 1
ATOM 1526 O O . ALA B 1 47 ? -8.359 15.398 9.172 1 95.69 47 ALA B O 1
ATOM 1527 N N . SER B 1 48 ? -10.25 16.531 9.438 1 96.12 48 SER B N 1
ATOM 1528 C CA . SER B 1 48 ? -11.016 15.57 8.656 1 96.12 48 SER B CA 1
ATOM 1529 C C . SER B 1 48 ? -10.609 15.594 7.188 1 96.12 48 SER B C 1
ATOM 1531 O O . SER B 1 48 ? -10.719 14.578 6.492 1 96.12 48 SER B O 1
ATOM 1533 N N . ARG B 1 49 ? -10.133 16.656 6.727 1 95.75 49 ARG B N 1
ATOM 1534 C CA . ARG B 1 49 ? -9.672 16.75 5.34 1 95.75 49 ARG B CA 1
ATOM 1535 C C . ARG B 1 49 ? -8.43 15.906 5.117 1 95.75 49 ARG B C 1
ATOM 1537 O O . ARG B 1 49 ? -8.242 15.344 4.035 1 95.75 49 ARG B O 1
ATOM 1544 N N . TYR B 1 50 ? -7.559 15.852 6.07 1 96.62 50 TYR B N 1
ATOM 1545 C CA . TYR B 1 50 ? -6.398 14.977 5.961 1 96.62 50 TYR B CA 1
ATOM 1546 C C . TYR B 1 50 ? -6.824 13.523 5.805 1 96.62 50 TYR B C 1
ATOM 1548 O O . TYR B 1 50 ? -6.285 12.797 4.965 1 96.62 50 TYR B O 1
ATOM 1556 N N . TRP B 1 51 ? -7.793 13.164 6.617 1 96.88 51 TRP B N 1
ATOM 1557 C CA . TRP B 1 51 ? -8.328 11.812 6.516 1 96.88 51 TRP B CA 1
ATOM 1558 C C . TRP B 1 51 ? -9.016 11.602 5.168 1 96.88 51 TRP B C 1
ATOM 1560 O O . TRP B 1 51 ? -8.859 10.547 4.547 1 96.88 51 TRP B O 1
ATOM 1570 N N . LEU B 1 52 ? -9.789 12.547 4.758 1 96.12 52 LEU B N 1
ATOM 1571 C CA . LEU B 1 52 ? -10.516 12.453 3.496 1 96.12 52 LEU B CA 1
ATOM 1572 C C . LEU B 1 52 ? -9.562 12.195 2.338 1 96.12 52 LEU B C 1
ATOM 1574 O O . LEU B 1 52 ? -9.883 11.438 1.419 1 96.12 52 LEU B O 1
ATOM 1578 N N . ASN B 1 53 ? -8.445 12.82 2.398 1 95.81 53 ASN B N 1
ATOM 1579 C CA . ASN B 1 53 ? -7.426 12.594 1.376 1 95.81 53 ASN B CA 1
ATOM 1580 C C . ASN B 1 53 ? -7.027 11.117 1.3 1 95.81 53 ASN B C 1
ATOM 1582 O O . ASN B 1 53 ? -6.91 10.562 0.209 1 95.81 53 ASN B O 1
ATOM 1586 N N . VAL B 1 54 ? -6.832 10.477 2.391 1 96 54 VAL B N 1
ATOM 1587 C CA . VAL B 1 54 ? -6.469 9.062 2.459 1 96 54 VAL B CA 1
ATOM 1588 C C . VAL B 1 54 ? -7.652 8.203 2.023 1 96 54 VAL B C 1
ATOM 1590 O O . VAL B 1 54 ? -7.496 7.273 1.229 1 96 54 VAL B O 1
ATOM 1593 N N . TYR B 1 55 ? -8.812 8.555 2.566 1 94.44 55 TYR B N 1
ATOM 1594 C CA . TYR B 1 55 ? -10.055 7.844 2.287 1 94.44 55 TYR B CA 1
ATOM 1595 C C . TYR B 1 55 ? -10.297 7.742 0.785 1 94.44 55 TYR B C 1
ATOM 1597 O O . TYR B 1 55 ? -10.602 6.664 0.27 1 94.44 55 TYR B O 1
ATOM 1605 N N . GLN B 1 56 ? -10.164 8.742 0.089 1 94.38 56 GLN B N 1
ATOM 1606 C CA . GLN B 1 56 ? -10.438 8.789 -1.344 1 94.38 56 GLN B CA 1
ATOM 1607 C C . GLN B 1 56 ? -9.453 7.918 -2.121 1 94.38 56 GLN B C 1
ATOM 1609 O O . GLN B 1 56 ? -9.852 7.176 -3.02 1 94.38 56 GLN B O 1
ATOM 1614 N N . LYS B 1 57 ? -8.258 8.008 -1.803 1 93.62 57 LYS B N 1
ATOM 1615 C CA . LYS B 1 57 ? -7.254 7.215 -2.506 1 93.62 57 LYS B CA 1
ATOM 1616 C C . LYS B 1 57 ? -7.434 5.723 -2.229 1 93.62 57 LYS B C 1
ATOM 1618 O O . LYS B 1 57 ? -7.285 4.898 -3.129 1 93.62 57 LYS B O 1
ATOM 1623 N N . CYS B 1 58 ? -7.684 5.461 -0.974 1 91.62 58 C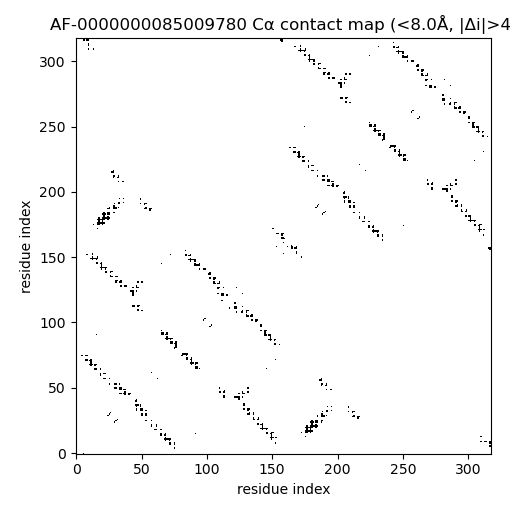YS B N 1
ATOM 1624 C CA . CYS B 1 58 ? -7.953 4.078 -0.599 1 91.62 58 CYS B CA 1
ATOM 1625 C C . CYS B 1 58 ? -9.141 3.523 -1.379 1 91.62 58 CYS B C 1
ATOM 1627 O O . CYS B 1 58 ? -9.086 2.406 -1.895 1 91.62 58 CYS B O 1
ATOM 1629 N N . HIS B 1 59 ? -10.164 4.309 -1.492 1 89.62 59 HIS B N 1
ATOM 1630 C CA . HIS B 1 59 ? -11.367 3.895 -2.201 1 89.62 59 HIS B CA 1
ATOM 1631 C C . HIS B 1 59 ? -11.094 3.732 -3.693 1 89.62 59 HIS B C 1
ATOM 1633 O O . HIS B 1 59 ? -11.5 2.734 -4.297 1 89.62 59 HIS B O 1
ATOM 1639 N N . TYR B 1 60 ? -10.391 4.602 -4.246 1 90.75 60 TYR B N 1
ATOM 1640 C CA . TYR B 1 60 ? -10.133 4.605 -5.684 1 90.75 60 TYR B CA 1
ATOM 1641 C C . TYR B 1 60 ? -9.25 3.428 -6.082 1 90.75 60 TYR B C 1
ATOM 1643 O O . TYR B 1 60 ? -9.383 2.893 -7.188 1 90.75 60 TYR B O 1
ATOM 1651 N N . VAL B 1 61 ? -8.406 3.059 -5.199 1 92.19 61 VAL B N 1
ATOM 1652 C CA . VAL B 1 61 ? -7.484 1.967 -5.5 1 92.19 61 VAL B CA 1
ATOM 1653 C C . VAL B 1 61 ? -8.094 0.64 -5.055 1 92.19 61 VAL B C 1
ATOM 1655 O O . VAL B 1 61 ? -8.148 -0.316 -5.832 1 92.19 61 VAL B O 1
ATOM 1658 N N . GLY B 1 62 ? -8.562 0.594 -3.875 1 94.12 62 GLY B N 1
ATOM 1659 C CA . GLY B 1 62 ? -8.945 -0.644 -3.217 1 94.12 62 GLY B CA 1
ATOM 1660 C C . GLY B 1 62 ? -10.195 -1.273 -3.811 1 94.12 62 GLY B C 1
ATOM 1661 O O . GLY B 1 62 ? -10.219 -2.475 -4.086 1 94.12 62 GLY B O 1
ATOM 1662 N N . THR B 1 63 ? -11.234 -0.484 -4.016 1 92.94 63 THR B N 1
ATOM 1663 C CA . THR B 1 63 ? -12.539 -1.017 -4.391 1 92.94 63 THR B CA 1
ATOM 1664 C C . THR B 1 63 ? -12.484 -1.681 -5.762 1 92.94 63 THR B C 1
ATOM 1666 O O . THR B 1 63 ? -12.836 -2.852 -5.906 1 92.94 63 THR B O 1
ATOM 1669 N N . PRO B 1 64 ? -11.977 -1.044 -6.773 1 96.12 64 PRO B N 1
ATOM 1670 C CA . PRO B 1 64 ? -11.969 -1.705 -8.078 1 96.12 64 PRO B CA 1
ATOM 1671 C C . PRO B 1 64 ? -11.086 -2.953 -8.102 1 96.12 64 PRO B C 1
ATOM 1673 O O . PRO B 1 64 ? -11.422 -3.938 -8.766 1 96.12 64 PRO B O 1
ATOM 1676 N N . MET B 1 65 ? -10.039 -2.932 -7.414 1 97.38 65 MET B N 1
ATOM 1677 C CA . MET B 1 65 ? -9.094 -4.051 -7.465 1 97.38 65 MET B CA 1
ATOM 1678 C C . MET B 1 65 ? -9.672 -5.273 -6.758 1 97.38 65 MET B C 1
ATOM 1680 O O . MET B 1 65 ? -9.484 -6.402 -7.215 1 97.38 65 MET B O 1
ATOM 1684 N N . VAL B 1 66 ? -10.297 -4.984 -5.648 1 96.75 66 VAL B N 1
ATOM 1685 C CA . VAL B 1 66 ? -10.859 -6.125 -4.934 1 96.75 66 VAL B CA 1
ATOM 1686 C C . VAL B 1 66 ? -12.016 -6.715 -5.73 1 96.75 66 VAL B C 1
ATOM 1688 O O . VAL B 1 66 ? -12.203 -7.934 -5.754 1 96.75 66 VAL B O 1
ATOM 1691 N N . LEU B 1 67 ? -12.828 -5.898 -6.355 1 97.31 67 LEU B N 1
ATOM 1692 C CA . LEU B 1 67 ? -13.891 -6.383 -7.23 1 97.31 67 LEU B CA 1
ATOM 1693 C C . LEU B 1 67 ? -13.32 -7.195 -8.391 1 97.31 67 LEU B C 1
ATOM 1695 O O . LEU B 1 67 ? -13.875 -8.227 -8.758 1 97.31 67 LEU B O 1
ATOM 1699 N N . PHE B 1 68 ? -12.297 -6.715 -8.938 1 98.5 68 PHE B N 1
ATOM 1700 C CA . PHE B 1 68 ? -11.625 -7.414 -10.023 1 98.5 68 PHE B CA 1
ATOM 1701 C C . PHE B 1 68 ? -11.156 -8.797 -9.578 1 98.5 68 PHE B C 1
ATOM 1703 O O . PHE B 1 68 ? -11.398 -9.789 -10.273 1 98.5 68 PHE B O 1
ATOM 1710 N N . SER B 1 69 ? -10.484 -8.867 -8.414 1 98.56 69 SER B N 1
ATOM 1711 C CA . SER B 1 69 ? -10.008 -10.148 -7.891 1 98.56 69 SER B CA 1
ATOM 1712 C C . SER B 1 69 ? -11.172 -11.102 -7.629 1 98.56 69 SER B C 1
ATOM 1714 O O . SER B 1 69 ? -11.094 -12.281 -7.953 1 98.56 69 SER B O 1
ATOM 1716 N N . THR B 1 70 ? -12.172 -10.539 -7.016 1 98.69 70 THR B N 1
ATOM 1717 C CA . THR B 1 70 ? -13.352 -11.344 -6.738 1 98.69 70 THR B CA 1
ATOM 1718 C C . THR B 1 70 ? -13.906 -11.945 -8.023 1 98.69 70 THR B C 1
ATOM 1720 O O . THR B 1 70 ? -14.211 -13.141 -8.078 1 98.69 70 THR B O 1
ATOM 1723 N N . ALA B 1 71 ? -14.031 -11.102 -9.039 1 98.69 71 ALA B N 1
ATOM 1724 C CA . ALA B 1 71 ? -14.555 -11.555 -10.328 1 98.69 71 ALA B CA 1
ATOM 1725 C C . ALA B 1 71 ? -13.656 -12.625 -10.938 1 98.69 71 ALA B C 1
ATOM 1727 O O . ALA B 1 71 ? -14.141 -13.617 -11.492 1 98.69 71 ALA B O 1
ATOM 1728 N N . CYS B 1 72 ? -12.375 -12.453 -10.867 1 98.62 72 CYS B N 1
ATOM 1729 C CA . CYS B 1 72 ? -11.43 -13.438 -11.391 1 98.62 72 CYS B CA 1
ATOM 1730 C C . CYS B 1 72 ? -11.602 -14.781 -10.703 1 98.62 72 CYS B C 1
ATOM 1732 O O . CYS B 1 72 ? -11.703 -15.812 -11.367 1 98.62 72 CYS B O 1
ATOM 1734 N N . PHE B 1 73 ? -11.656 -14.773 -9.398 1 98.56 73 PHE B N 1
ATOM 1735 C CA . PHE B 1 73 ? -11.734 -16.016 -8.656 1 98.56 73 PHE B CA 1
ATOM 1736 C C . PHE B 1 73 ? -13.094 -16.688 -8.852 1 98.56 73 PHE B C 1
ATOM 1738 O O . PHE B 1 73 ? -13.18 -17.922 -8.914 1 98.56 73 PHE B O 1
ATOM 1745 N N . ALA B 1 74 ? -14.102 -15.875 -8.906 1 98.56 74 ALA B N 1
ATOM 1746 C CA . ALA B 1 74 ? -15.422 -16.422 -9.195 1 98.56 74 ALA B CA 1
ATOM 1747 C C . ALA B 1 74 ? -15.453 -17.094 -10.57 1 98.56 74 ALA B C 1
ATOM 1749 O O . ALA B 1 74 ? -16.047 -18.156 -10.742 1 98.56 74 ALA B O 1
ATOM 1750 N N . TRP B 1 75 ? -14.898 -16.438 -11.5 1 98.31 75 TRP B N 1
ATOM 1751 C CA . TRP B 1 75 ? -14.836 -17 -12.844 1 98.31 75 TRP B CA 1
ATOM 1752 C C . TRP B 1 75 ? -14.062 -18.312 -12.852 1 98.31 75 TRP B C 1
ATOM 1754 O O . TRP B 1 75 ? -14.453 -19.266 -13.523 1 98.31 75 TRP B O 1
ATOM 1764 N N . LEU B 1 76 ? -13.023 -18.344 -12.148 1 97.19 76 LEU B N 1
ATOM 1765 C CA . LEU B 1 76 ? -12.234 -19.562 -12.062 1 97.19 76 LEU B CA 1
ATOM 1766 C C . LEU B 1 76 ? -13.039 -20.688 -11.438 1 97.19 76 LEU B C 1
ATOM 1768 O O . LEU B 1 76 ? -12.953 -21.844 -11.875 1 97.19 76 LEU B O 1
ATOM 1772 N N . ARG B 1 77 ? -13.727 -20.297 -10.383 1 97.62 77 ARG B N 1
ATOM 1773 C CA . ARG B 1 77 ? -14.602 -21.312 -9.797 1 97.62 77 ARG B CA 1
ATOM 1774 C C . ARG B 1 77 ? -15.586 -21.844 -10.82 1 97.62 77 ARG B C 1
ATOM 1776 O O . ARG B 1 77 ? -15.812 -23.062 -10.891 1 97.62 77 ARG B O 1
ATOM 1783 N N . TYR B 1 78 ? -16.125 -20.984 -11.508 1 97.25 78 TYR B N 1
ATOM 1784 C CA . TYR B 1 78 ? -17.109 -21.375 -12.516 1 97.25 78 TYR B CA 1
ATOM 1785 C C . TYR B 1 78 ? -16.469 -22.266 -13.578 1 97.25 78 TYR B C 1
ATOM 1787 O O . TYR B 1 78 ? -17.094 -23.25 -14.016 1 97.25 78 TYR B O 1
ATOM 1795 N N . GLN B 1 79 ? -15.305 -22.047 -13.969 1 96.12 79 GLN B N 1
ATOM 1796 C CA . GLN B 1 79 ? -14.625 -22.766 -15.039 1 96.12 79 GLN B CA 1
ATOM 1797 C C . GLN B 1 79 ? -14.07 -24.094 -14.547 1 96.12 79 GLN B C 1
ATOM 1799 O O . GLN B 1 79 ? -14.109 -25.094 -15.266 1 96.12 79 GLN B O 1
ATOM 1804 N N . THR B 1 80 ? -13.609 -24.156 -13.352 1 95.12 80 THR B N 1
ATOM 1805 C CA . THR B 1 80 ? -12.852 -25.328 -12.906 1 95.12 80 THR B CA 1
ATOM 1806 C C . THR B 1 80 ? -13.664 -26.156 -11.93 1 95.12 80 THR B C 1
ATOM 1808 O O . THR B 1 80 ? -13.32 -27.312 -11.633 1 95.12 80 THR B O 1
ATOM 1811 N N . HIS B 1 81 ? -14.625 -25.578 -11.328 1 96.62 81 HIS B N 1
ATOM 1812 C CA . HIS B 1 81 ? -15.484 -26.203 -10.328 1 96.62 81 HIS B CA 1
ATOM 1813 C C . HIS B 1 81 ? -14.703 -26.562 -9.078 1 96.62 81 HIS B C 1
ATOM 1815 O O . HIS B 1 81 ? -15.039 -27.531 -8.391 1 96.62 81 HIS B O 1
ATOM 1821 N N . ARG B 1 82 ? -13.656 -25.891 -8.852 1 95.81 82 ARG B N 1
ATOM 1822 C CA . ARG B 1 82 ? -12.867 -26.078 -7.641 1 95.81 82 ARG B CA 1
ATOM 1823 C C . ARG B 1 82 ? -13.289 -25.109 -6.547 1 95.81 82 ARG B C 1
ATOM 1825 O O . ARG B 1 82 ? -13.281 -23.891 -6.75 1 95.81 82 ARG B O 1
ATOM 1832 N N . ASN B 1 83 ? -13.531 -25.594 -5.379 1 97.06 83 ASN B N 1
ATOM 1833 C CA . ASN B 1 83 ? -14.078 -24.781 -4.293 1 97.06 83 ASN B CA 1
ATOM 1834 C C . ASN B 1 83 ? -13.016 -23.859 -3.691 1 97.06 83 ASN B C 1
ATOM 1836 O O . ASN B 1 83 ? -13.344 -22.891 -3.006 1 97.06 83 ASN B O 1
ATOM 1840 N N . VAL B 1 84 ? -11.766 -24.188 -3.938 1 96.81 84 VAL B N 1
ATOM 1841 C CA . VAL B 1 84 ? -10.703 -23.312 -3.439 1 96.81 84 VAL B CA 1
ATOM 1842 C C . VAL B 1 84 ? -10.859 -21.906 -4.023 1 96.81 84 VAL B C 1
ATOM 1844 O O . VAL B 1 84 ? -10.609 -20.922 -3.342 1 96.81 84 VAL B O 1
ATOM 1847 N N . PHE B 1 85 ? -11.367 -21.797 -5.246 1 97.88 85 PHE B N 1
ATOM 1848 C CA . PHE B 1 85 ? -11.555 -20.5 -5.883 1 97.88 85 PHE B CA 1
ATOM 1849 C C . PHE B 1 85 ? -12.82 -19.828 -5.363 1 97.88 85 PHE B C 1
ATOM 1851 O O . PHE B 1 85 ? -12.922 -18.594 -5.387 1 97.88 85 PHE B O 1
ATOM 1858 N N . LEU B 1 86 ? -13.742 -20.594 -4.883 1 98.19 86 LEU B N 1
ATOM 1859 C CA . LEU B 1 86 ? -14.891 -20.016 -4.195 1 98.19 86 LEU B CA 1
ATOM 1860 C C . LEU B 1 86 ? -14.461 -19.375 -2.881 1 98.19 86 LEU B C 1
ATOM 1862 O O . LEU B 1 86 ? -14.93 -18.281 -2.533 1 98.19 86 LEU B O 1
ATOM 1866 N N . ALA B 1 87 ? -13.617 -20.062 -2.178 1 98.25 87 ALA B N 1
ATOM 1867 C CA . ALA B 1 87 ? -13.094 -19.531 -0.922 1 98.25 87 ALA B CA 1
ATOM 1868 C C . ALA B 1 87 ? -12.32 -18.234 -1.154 1 98.25 87 ALA B C 1
ATOM 1870 O O . ALA B 1 87 ? -12.469 -17.281 -0.397 1 98.25 87 ALA B O 1
ATOM 1871 N N . ALA B 1 88 ? -11.516 -18.25 -2.197 1 98.56 88 ALA B N 1
ATOM 1872 C CA . ALA B 1 88 ? -10.758 -17.047 -2.539 1 98.56 88 ALA B CA 1
ATOM 1873 C C . ALA B 1 88 ? -11.688 -15.898 -2.904 1 98.56 88 ALA B C 1
ATOM 1875 O O . ALA B 1 88 ? -11.508 -14.773 -2.428 1 98.56 88 ALA B O 1
ATOM 1876 N N . ALA B 1 89 ? -12.664 -16.156 -3.695 1 98.69 89 ALA B N 1
ATOM 1877 C CA . ALA B 1 89 ? -13.633 -15.133 -4.102 1 98.69 89 ALA B CA 1
ATOM 1878 C C . ALA B 1 89 ? -14.414 -14.609 -2.902 1 98.69 89 ALA B C 1
ATOM 1880 O O . ALA B 1 89 ? -14.609 -13.398 -2.762 1 98.69 89 ALA B O 1
ATOM 1881 N N . ALA B 1 90 ? -14.82 -15.516 -2.088 1 98.5 90 ALA B N 1
ATOM 1882 C CA . ALA B 1 90 ? -15.586 -15.133 -0.902 1 98.5 90 ALA B CA 1
ATOM 1883 C C . ALA B 1 90 ? -14.75 -14.273 0.039 1 98.5 90 ALA B C 1
ATOM 1885 O O . ALA B 1 90 ? -15.25 -13.312 0.627 1 98.5 90 ALA B O 1
ATOM 1886 N N . SER B 1 91 ? -13.531 -14.633 0.151 1 98.31 91 SER B N 1
ATOM 1887 C CA . SER B 1 91 ? -12.641 -13.852 0.999 1 98.31 91 SER B CA 1
ATOM 1888 C C . SER B 1 91 ? -12.508 -12.422 0.492 1 98.31 91 SER B C 1
ATOM 1890 O O . SER B 1 91 ? -12.672 -11.469 1.257 1 98.31 91 SER B O 1
ATOM 1892 N N . CYS B 1 92 ? -12.289 -12.242 -0.785 1 98.25 92 CYS B N 1
ATOM 1893 C CA . CYS B 1 92 ? -12.18 -10.906 -1.366 1 98.25 92 CYS B CA 1
ATOM 1894 C C . CYS B 1 92 ? -13.5 -10.164 -1.267 1 98.25 92 CYS B C 1
ATOM 1896 O O . CYS B 1 92 ? -13.531 -8.992 -0.885 1 98.25 92 CYS B O 1
ATOM 1898 N N . ALA B 1 93 ? -14.539 -10.82 -1.471 1 97.25 93 ALA B N 1
ATOM 1899 C CA . ALA B 1 93 ? -15.859 -10.203 -1.475 1 97.25 93 ALA B CA 1
ATOM 1900 C C . ALA B 1 93 ? -16.266 -9.766 -0.069 1 97.25 93 ALA B C 1
ATOM 1902 O O . ALA B 1 93 ? -17.078 -8.852 0.094 1 97.25 93 ALA B O 1
ATOM 1903 N N . SER B 1 94 ? -15.75 -10.391 0.924 1 96.38 94 SER B N 1
ATOM 1904 C CA . SER B 1 94 ? -16.109 -10.102 2.309 1 96.38 94 SER B CA 1
ATOM 1905 C C . SER B 1 94 ? -15.641 -8.703 2.713 1 96.38 94 SER B C 1
ATOM 1907 O O . SER B 1 94 ? -16.109 -8.148 3.707 1 96.38 94 SER B O 1
ATOM 1909 N N . LEU B 1 95 ? -14.773 -8.203 1.896 1 93.25 95 LEU B N 1
ATOM 1910 C CA . LEU B 1 95 ? -14.289 -6.855 2.166 1 93.25 95 LEU B CA 1
ATOM 1911 C C . LEU B 1 95 ? -15.43 -5.848 2.135 1 93.25 95 LEU B C 1
ATOM 1913 O O . LEU B 1 95 ? -15.492 -4.949 2.977 1 93.25 95 LEU B O 1
ATOM 1917 N N . ILE B 1 96 ? -16.328 -6.016 1.271 1 89.69 96 ILE B N 1
ATOM 1918 C CA . ILE B 1 96 ? -17.391 -5.039 1.02 1 89.69 96 ILE B CA 1
ATOM 1919 C C . ILE B 1 96 ? -18.344 -4.996 2.205 1 89.69 96 ILE B C 1
ATOM 1921 O O . ILE B 1 96 ? -18.547 -3.939 2.807 1 89.69 96 ILE B O 1
ATOM 1925 N N . PRO B 1 97 ? -18.875 -6.062 2.598 1 90.94 97 PRO B N 1
ATOM 1926 C CA . PRO B 1 97 ? -19.766 -5.988 3.76 1 90.94 97 PRO B CA 1
ATOM 1927 C C . PRO B 1 97 ? -19.031 -5.598 5.039 1 90.94 97 PRO B C 1
ATOM 1929 O O . PRO B 1 97 ? -19.609 -4.934 5.906 1 90.94 97 PRO B O 1
ATOM 1932 N N . TYR B 1 98 ? -17.859 -6.004 5.184 1 90.81 98 TYR B N 1
ATOM 1933 C CA . TYR B 1 98 ? -17.047 -5.547 6.309 1 90.81 98 TYR B CA 1
ATOM 1934 C C . TYR B 1 98 ? -16.953 -4.027 6.34 1 90.81 98 TYR B C 1
ATOM 1936 O O . TYR B 1 98 ? -17.125 -3.412 7.395 1 90.81 98 TYR B O 1
ATOM 1944 N N . THR B 1 99 ? -16.688 -3.471 5.203 1 86.62 99 THR B N 1
ATOM 1945 C CA . THR B 1 99 ? -16.547 -2.025 5.098 1 86.62 99 THR B CA 1
ATOM 1946 C C . THR B 1 99 ? -17.844 -1.316 5.488 1 86.62 99 THR B C 1
ATOM 1948 O O . THR B 1 99 ? -17.828 -0.402 6.316 1 86.62 99 THR B O 1
ATOM 1951 N N . ILE B 1 100 ? -18.938 -1.76 5.016 1 85.31 100 ILE B N 1
ATOM 1952 C CA . ILE B 1 100 ? -20.234 -1.112 5.23 1 85.31 100 ILE B CA 1
ATOM 1953 C C . ILE B 1 100 ? -20.625 -1.216 6.703 1 85.31 100 ILE B C 1
ATOM 1955 O O . ILE B 1 100 ? -21.094 -0.244 7.297 1 85.31 100 ILE B O 1
ATOM 1959 N N . VAL B 1 101 ? -20.344 -2.305 7.305 1 83.62 101 VAL B N 1
ATOM 1960 C CA . VAL B 1 101 ? -20.859 -2.574 8.641 1 83.62 101 VAL B CA 1
ATOM 1961 C C . VAL B 1 101 ? -19.922 -1.987 9.688 1 83.62 101 VAL B C 1
ATOM 1963 O O . VAL B 1 101 ? -20.359 -1.361 10.656 1 83.62 101 VAL B O 1
ATOM 1966 N N . ILE B 1 102 ? -18.672 -2.098 9.469 1 82.56 102 ILE B N 1
ATOM 1967 C CA . ILE B 1 102 ? -17.75 -1.782 10.547 1 82.56 102 ILE B CA 1
ATOM 1968 C C . ILE B 1 102 ? -17.172 -0.382 10.336 1 82.56 102 ILE B C 1
ATOM 1970 O O . ILE B 1 102 ? -17 0.372 11.297 1 82.56 102 ILE B O 1
ATOM 1974 N N . LEU B 1 103 ? -16.969 0.099 9.156 1 82.44 103 LEU B N 1
ATOM 1975 C CA . LEU B 1 103 ? -16.25 1.342 8.883 1 82.44 103 LEU B CA 1
ATOM 1976 C C . LEU B 1 103 ? -17.203 2.533 8.914 1 82.44 103 LEU B C 1
ATOM 1978 O O . LEU B 1 103 ? -16.75 3.684 8.953 1 82.44 103 LEU B O 1
ATOM 1982 N N . SER B 1 104 ? -18.453 2.32 9.07 1 84.12 104 SER B N 1
ATOM 1983 C CA . SER B 1 104 ? -19.438 3.4 9.023 1 84.12 104 SER B CA 1
ATOM 1984 C C . SER B 1 104 ? -19.406 4.242 10.297 1 84.12 104 SER B C 1
ATOM 1986 O O . SER B 1 104 ? -19.656 5.445 10.258 1 84.12 104 SER B O 1
ATOM 1988 N N . GLY B 1 105 ? -19.047 3.771 11.383 1 87.25 105 GLY B N 1
ATOM 1989 C CA . GLY B 1 105 ? -19.031 4.484 12.648 1 87.25 105 GLY B CA 1
ATOM 1990 C C . GLY B 1 105 ? -18.156 5.715 12.633 1 87.25 105 GLY B C 1
ATOM 1991 O O . GLY B 1 105 ? -18.641 6.844 12.633 1 87.25 105 GLY B O 1
ATOM 1992 N N . PRO B 1 106 ? -16.922 5.387 12.516 1 91 106 PRO B N 1
ATOM 1993 C CA . PRO B 1 106 ? -16.016 6.539 12.477 1 91 106 PRO B CA 1
ATOM 1994 C C . PRO B 1 106 ? -16.266 7.449 11.281 1 91 106 PRO B C 1
ATOM 1996 O O . PRO B 1 106 ? -16.062 8.664 11.367 1 91 106 PRO B O 1
ATOM 1999 N N . GLU B 1 107 ? -16.75 6.934 10.242 1 92.38 107 GLU B N 1
ATOM 2000 C CA . GLU B 1 107 ? -17 7.711 9.023 1 92.38 107 GLU B CA 1
ATOM 2001 C C . GLU B 1 107 ? -18.078 8.758 9.25 1 92.38 107 GLU B C 1
ATOM 2003 O O . GLU B 1 107 ? -18.016 9.859 8.695 1 92.38 107 GLU B O 1
ATOM 2008 N N . LYS B 1 108 ? -19.031 8.438 10.016 1 91.12 108 LYS B N 1
ATOM 2009 C CA . LYS B 1 108 ? -20.094 9.383 10.312 1 91.12 108 LYS B CA 1
ATOM 2010 C C . LYS B 1 108 ? -19.547 10.633 10.992 1 91.12 108 LYS B C 1
ATOM 2012 O O . LYS B 1 108 ? -19.906 11.758 10.625 1 91.12 108 LYS B O 1
ATOM 2017 N N . ILE B 1 109 ? -18.672 10.484 11.914 1 92.38 109 ILE B N 1
ATOM 2018 C CA . ILE B 1 109 ? -18.062 11.602 12.633 1 92.38 109 ILE B CA 1
ATOM 2019 C C . ILE B 1 109 ? -17.188 12.414 11.688 1 92.38 109 ILE B C 1
ATOM 2021 O O . ILE B 1 109 ? -17.25 13.648 11.672 1 92.38 109 ILE B O 1
ATOM 2025 N N . LEU B 1 110 ? -16.438 11.711 10.867 1 94.88 110 LEU B N 1
ATOM 2026 C CA . LEU B 1 110 ? -15.461 12.352 9.992 1 94.88 110 LEU B CA 1
ATOM 2027 C C . LEU B 1 110 ? -16.156 13.141 8.883 1 94.88 110 LEU B C 1
ATOM 2029 O O . LEU B 1 110 ? -15.766 14.266 8.586 1 94.88 110 LEU B O 1
ATOM 2033 N N . PHE B 1 111 ? -17.172 12.656 8.344 1 92.94 111 PHE B N 1
ATOM 2034 C CA . PHE B 1 111 ? -17.922 13.359 7.297 1 92.94 111 PHE B CA 1
ATOM 2035 C C . PHE B 1 111 ? -18.734 14.5 7.887 1 92.94 111 PHE B C 1
ATOM 2037 O O . PHE B 1 111 ? -18.922 15.539 7.246 1 92.94 111 PHE B O 1
ATOM 2044 N N . ALA B 1 112 ? -19.188 14.305 9.094 1 92.25 112 ALA B N 1
ATOM 2045 C CA . ALA B 1 112 ? -19.922 15.375 9.758 1 92.25 112 ALA B CA 1
ATOM 2046 C C . ALA B 1 112 ? -19.031 16.594 9.969 1 92.25 112 ALA B C 1
ATOM 2048 O O . ALA B 1 112 ? -19.484 17.734 9.891 1 92.25 112 ALA B O 1
ATOM 2049 N N . ALA B 1 113 ? -17.734 16.312 10.203 1 93.31 113 ALA B N 1
ATOM 2050 C CA . ALA B 1 113 ? -16.797 17.391 10.438 1 93.31 113 ALA B CA 1
ATOM 2051 C C . ALA B 1 113 ? -16.531 18.172 9.156 1 93.31 113 ALA B C 1
ATOM 2053 O O . ALA B 1 113 ? -16.125 19.344 9.203 1 93.31 113 ALA B O 1
ATOM 2054 N N . LEU B 1 114 ? -16.812 17.578 8.07 1 92.88 114 LEU B N 1
ATOM 2055 C CA . LEU B 1 114 ? -16.578 18.219 6.777 1 92.88 114 LEU B CA 1
ATOM 2056 C C . LEU B 1 114 ? -17.812 19 6.336 1 92.88 114 LEU B C 1
ATOM 2058 O O . LEU B 1 114 ? -17.703 19.922 5.508 1 92.88 114 LEU B O 1
ATOM 2062 N N . ASP B 1 115 ? -18.969 18.578 6.801 1 84.62 115 ASP B N 1
ATOM 2063 C CA . ASP B 1 115 ? -20.234 19.188 6.387 1 84.62 115 ASP B CA 1
ATOM 2064 C C . ASP B 1 115 ? -20.656 20.297 7.344 1 84.62 115 ASP B C 1
ATOM 2066 O O . ASP B 1 115 ? -21.266 20.031 8.383 1 84.62 115 ASP B O 1
ATOM 2070 N N . LYS B 1 116 ? -20.219 21.453 7.238 1 68.19 116 LYS B N 1
ATOM 2071 C CA . LYS B 1 116 ? -20.594 22.609 8.055 1 68.19 116 LYS B CA 1
ATOM 2072 C C . LYS B 1 116 ? -22.078 22.922 7.914 1 68.19 116 LYS B C 1
ATOM 2074 O O . LYS B 1 116 ? -22.656 23.578 8.781 1 68.19 116 LYS B O 1
ATOM 2079 N N . ARG B 1 117 ? -22.609 22.625 6.797 1 58.84 117 ARG B N 1
ATOM 2080 C CA . ARG B 1 117 ? -23.953 23.141 6.527 1 58.84 117 ARG B CA 1
ATOM 2081 C C . ARG B 1 117 ? -25 22.438 7.387 1 58.84 117 ARG B C 1
ATOM 2083 O O . ARG B 1 117 ? -26.125 22.906 7.5 1 58.84 117 ARG B O 1
ATOM 2090 N N . LYS B 1 118 ? -24.75 21.281 7.797 1 56.5 118 LYS B N 1
ATOM 2091 C CA . LYS B 1 118 ? -25.891 20.5 8.25 1 56.5 118 LYS B CA 1
ATOM 2092 C C . LYS B 1 118 ? -26.25 20.828 9.695 1 56.5 118 LYS B C 1
ATOM 2094 O O . LYS B 1 118 ? -27.047 20.125 10.32 1 56.5 118 LYS B O 1
ATOM 2099 N N . GLY B 1 119 ? -26.438 22.047 9.914 1 56.31 119 GLY B N 1
ATOM 2100 C CA . GLY B 1 119 ? -27.109 22.484 11.133 1 56.31 119 GLY B CA 1
ATOM 2101 C C . GLY B 1 119 ? -26.734 21.656 12.344 1 56.31 119 GLY B C 1
ATOM 2102 O O . GLY B 1 119 ? -27.109 22 13.469 1 56.31 119 GLY B O 1
ATOM 2103 N N . GLU B 1 120 ? -26.234 20.531 12.227 1 59.88 120 GLU B N 1
ATOM 2104 C CA . GLU B 1 120 ? -25.922 19.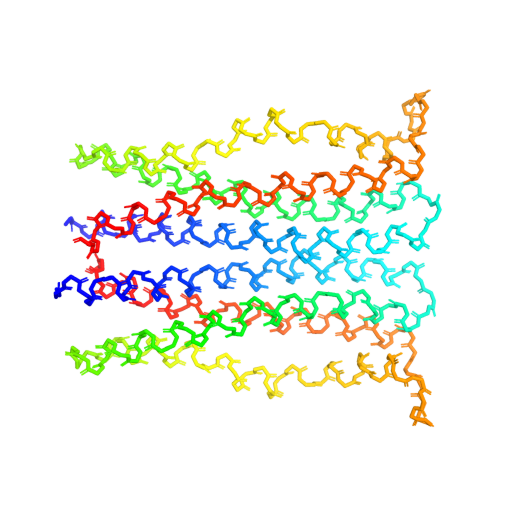688 13.375 1 59.88 120 GLU B CA 1
ATOM 2105 C C . GLU B 1 120 ? -24.594 20.078 14 1 59.88 120 GLU B C 1
ATOM 2107 O O . GLU B 1 120 ? -23.781 20.75 13.367 1 59.88 120 GLU B O 1
ATOM 2112 N N . ARG B 1 121 ? -24.484 19.859 15.273 1 72.25 121 ARG B N 1
ATOM 2113 C CA . ARG B 1 121 ? -23.297 20.188 16.047 1 72.25 121 ARG B CA 1
ATOM 2114 C C . ARG B 1 121 ? -22.031 19.609 15.406 1 72.25 121 ARG B C 1
ATOM 2116 O O . ARG B 1 121 ? -21.969 18.422 15.133 1 72.25 121 ARG B O 1
ATOM 2123 N N . SER B 1 122 ? -21.156 20.391 14.938 1 84.75 122 SER B N 1
ATOM 2124 C CA . SER B 1 122 ? -19.859 19.969 14.43 1 84.75 122 SER B CA 1
ATOM 2125 C C . SER B 1 122 ? -19.031 19.281 15.516 1 84.75 122 SER B C 1
ATOM 2127 O O . SER B 1 122 ? -18.984 19.766 16.656 1 84.75 122 SER B O 1
ATOM 2129 N N . PRO B 1 123 ? -18.609 18.062 15.18 1 92.12 123 PRO B N 1
ATOM 2130 C CA . PRO B 1 123 ? -17.781 17.375 16.188 1 92.12 123 PRO B CA 1
ATOM 2131 C C . PRO B 1 123 ? -16.562 18.188 16.609 1 92.12 123 PRO B C 1
ATOM 2133 O O . PRO B 1 123 ? -16.062 19 15.828 1 92.12 123 PRO B O 1
ATOM 2136 N N . GLU B 1 124 ? -16.234 17.922 17.812 1 93.44 124 GLU B N 1
ATOM 2137 C CA . GLU B 1 124 ? -15 18.531 18.312 1 93.44 124 GLU B CA 1
ATOM 2138 C C . GLU B 1 124 ? -13.766 17.875 17.688 1 93.44 124 GLU B C 1
ATOM 2140 O O . GLU B 1 124 ? -13.828 16.734 17.234 1 93.44 124 GLU B O 1
ATOM 2145 N N . VAL B 1 125 ? -12.727 18.609 17.781 1 93.94 125 VAL B N 1
ATOM 2146 C CA . VAL B 1 125 ? -11.5 18.141 17.141 1 93.94 125 VAL B CA 1
ATOM 2147 C C . VAL B 1 125 ? -11.016 16.859 17.828 1 93.94 125 VAL B C 1
ATOM 2149 O O . VAL B 1 125 ? -10.453 15.984 17.156 1 93.94 125 VAL B O 1
ATOM 2152 N N . VAL B 1 126 ? -11.211 16.75 19.094 1 94.94 126 VAL B N 1
ATOM 2153 C CA . VAL B 1 126 ? -10.789 15.555 19.828 1 94.94 126 VAL B CA 1
ATOM 2154 C C . VAL B 1 126 ? -11.555 14.336 19.312 1 94.94 126 VAL B C 1
ATOM 2156 O O . VAL B 1 126 ? -10.977 13.258 19.172 1 94.94 126 VAL B O 1
ATOM 2159 N N . GLU B 1 127 ? -12.805 14.492 19.031 1 95.12 127 GLU B N 1
ATOM 2160 C CA . GLU B 1 127 ? -13.625 13.414 18.484 1 95.12 127 GLU B CA 1
ATOM 2161 C C . GLU B 1 127 ? -13.148 13.016 17.094 1 95.12 127 GLU B C 1
ATOM 2163 O O . GLU B 1 127 ? -13.133 11.836 16.75 1 95.12 127 GLU B O 1
ATOM 2168 N N . VAL B 1 128 ? -12.812 14.008 16.328 1 96.12 128 VAL B N 1
ATOM 2169 C CA . VAL B 1 128 ? -12.336 13.773 14.977 1 96.12 128 VAL B CA 1
ATOM 2170 C C . VAL B 1 128 ? -11.016 13 15.016 1 96.12 128 VAL B C 1
ATOM 2172 O O . VAL B 1 128 ? -10.828 12.031 14.281 1 96.12 128 VAL B O 1
ATOM 2175 N N . ARG B 1 129 ? -10.164 13.367 15.914 1 96.19 129 ARG B N 1
ATOM 2176 C CA . ARG B 1 129 ? -8.883 12.688 16.062 1 96.19 129 ARG B CA 1
ATOM 2177 C C . ARG B 1 129 ? -9.078 11.227 16.453 1 96.19 129 ARG B C 1
ATOM 2179 O O . ARG B 1 129 ? -8.422 10.344 15.906 1 96.19 129 ARG B O 1
ATOM 2186 N N . LYS B 1 130 ? -9.945 11.016 17.328 1 95.88 130 LYS B N 1
ATOM 2187 C CA . LYS B 1 130 ? -10.258 9.656 17.75 1 95.88 130 LYS B CA 1
ATOM 2188 C C . LYS B 1 130 ? -10.859 8.852 16.594 1 95.88 130 LYS B C 1
ATOM 2190 O O . LYS B 1 130 ? -10.531 7.676 16.422 1 95.88 130 LYS B O 1
ATOM 2195 N N . ALA B 1 131 ? -11.711 9.453 15.867 1 95.81 131 ALA B N 1
ATOM 2196 C CA . ALA B 1 131 ? -12.352 8.789 14.734 1 95.81 131 ALA B CA 1
ATOM 2197 C C . ALA B 1 131 ? -11.336 8.422 13.656 1 95.81 131 ALA B C 1
ATOM 2199 O O . ALA B 1 131 ? -11.461 7.391 13 1 95.81 131 ALA B O 1
ATOM 2200 N N . ILE B 1 132 ? -10.344 9.289 13.461 1 97 132 ILE B N 1
ATOM 2201 C CA . ILE B 1 132 ? -9.297 9.008 12.484 1 97 132 ILE B CA 1
ATOM 2202 C C . ILE B 1 132 ? -8.547 7.734 12.891 1 97 132 ILE B C 1
ATOM 2204 O O . ILE B 1 132 ? -8.32 6.852 12.062 1 97 132 ILE B O 1
ATOM 2208 N N . VAL B 1 133 ? -8.219 7.641 14.141 1 94.75 133 VAL B N 1
ATOM 2209 C CA . VAL B 1 133 ? -7.492 6.488 14.656 1 94.75 133 VAL B CA 1
ATOM 2210 C C . VAL B 1 133 ? -8.352 5.234 14.539 1 94.75 133 VAL B C 1
ATOM 2212 O O . VAL B 1 133 ? -7.879 4.184 14.102 1 94.75 133 VAL B O 1
ATOM 2215 N N . GLN B 1 134 ? -9.578 5.371 14.867 1 94.06 134 GLN B N 1
ATOM 2216 C CA . GLN B 1 134 ? -10.5 4.242 14.789 1 94.06 134 GLN B CA 1
ATOM 2217 C C . GLN B 1 134 ? -10.648 3.764 13.344 1 94.06 134 GLN B C 1
ATOM 2219 O O . GLN B 1 134 ? -10.633 2.559 13.078 1 94.06 134 GLN B O 1
ATOM 2224 N N . TRP B 1 135 ? -10.828 4.664 12.484 1 94.81 135 TRP B N 1
ATOM 2225 C CA . TRP B 1 135 ? -10.953 4.328 11.07 1 94.81 135 TRP B CA 1
ATOM 2226 C C . TRP B 1 135 ? -9.711 3.592 10.578 1 94.81 135 TRP B C 1
ATOM 2228 O O . TRP B 1 135 ? -9.82 2.586 9.867 1 94.81 135 TRP B O 1
ATOM 2238 N N . GLY B 1 136 ? -8.578 4.094 10.922 1 94.25 136 GLY B N 1
ATOM 2239 C CA . GLY B 1 136 ? -7.332 3.457 10.523 1 94.25 136 GLY B CA 1
ATOM 2240 C C . GLY B 1 136 ? -7.203 2.031 11.023 1 94.25 136 GLY B C 1
ATOM 2241 O O . GLY B 1 136 ? -6.723 1.154 10.297 1 94.25 136 GLY B O 1
ATOM 2242 N N . ASN B 1 137 ? -7.613 1.799 12.211 1 90.94 137 ASN B N 1
ATOM 2243 C CA . ASN B 1 137 ? -7.527 0.473 12.812 1 90.94 137 ASN B CA 1
ATOM 2244 C C . ASN B 1 137 ? -8.469 -0.515 12.133 1 90.94 137 ASN B C 1
ATOM 2246 O O . ASN B 1 137 ? -8.102 -1.663 11.883 1 90.94 137 ASN B O 1
ATOM 2250 N N . VAL B 1 138 ? -9.586 -0.053 11.883 1 90.75 138 VAL B N 1
ATOM 2251 C CA . VAL B 1 138 ? -10.555 -0.911 11.211 1 90.75 138 VAL B CA 1
ATOM 2252 C C . VAL B 1 138 ? -10.109 -1.159 9.773 1 90.75 138 VAL B C 1
ATOM 2254 O O . VAL B 1 138 ? -10.281 -2.262 9.242 1 90.75 138 VAL B O 1
ATOM 2257 N N . ASN B 1 139 ? -9.57 -0.144 9.18 1 92.88 139 ASN B N 1
ATOM 2258 C CA . ASN B 1 139 ? -9.125 -0.243 7.793 1 92.88 139 ASN B CA 1
ATOM 2259 C C . ASN B 1 139 ? -8.008 -1.269 7.637 1 92.88 139 ASN B C 1
ATOM 2261 O O . ASN B 1 139 ? -7.98 -2.023 6.664 1 92.88 139 ASN B O 1
ATOM 2265 N N . ILE B 1 140 ? -7.113 -1.316 8.609 1 91.31 140 ILE B N 1
ATOM 2266 C CA . ILE B 1 140 ? -5.961 -2.199 8.469 1 91.31 140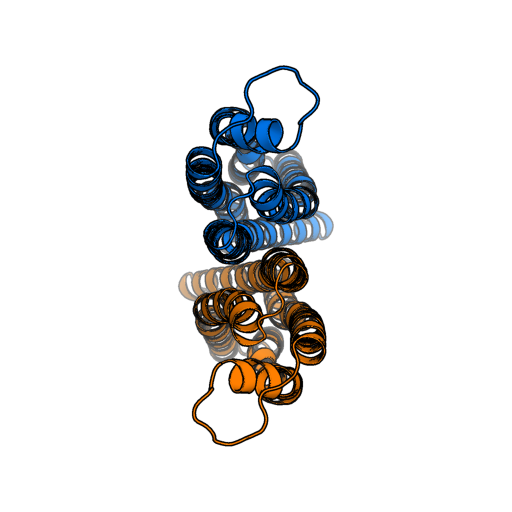 ILE B CA 1
ATOM 2267 C C . ILE B 1 140 ? -6.422 -3.654 8.453 1 91.31 140 ILE B C 1
ATOM 2269 O O . ILE B 1 140 ? -5.832 -4.492 7.77 1 91.31 140 ILE B O 1
ATOM 2273 N N . PHE B 1 141 ? -7.504 -3.99 9.148 1 91.56 141 PHE B N 1
ATOM 2274 C CA . PHE B 1 141 ? -8.031 -5.348 9.18 1 91.56 141 PHE B CA 1
ATOM 2275 C C . PHE B 1 141 ? -8.609 -5.738 7.824 1 91.56 141 PHE B C 1
ATOM 2277 O O . PHE B 1 141 ? -8.609 -6.918 7.465 1 91.56 141 PHE B O 1
ATOM 2284 N N . ARG B 1 142 ? -8.977 -4.797 7.051 1 92.94 142 ARG B N 1
ATOM 2285 C CA . ARG B 1 142 ? -9.523 -5.062 5.723 1 92.94 142 ARG B CA 1
ATOM 2286 C C . ARG B 1 142 ? -8.477 -5.715 4.824 1 92.94 142 ARG B C 1
ATOM 2288 O O . ARG B 1 142 ? -8.82 -6.473 3.916 1 92.94 142 ARG B O 1
ATOM 2295 N N . ALA B 1 143 ? -7.246 -5.414 5.133 1 95.94 143 ALA B N 1
ATOM 2296 C CA . ALA B 1 143 ? -6.164 -5.93 4.297 1 95.94 143 ALA B CA 1
ATOM 2297 C C . ALA B 1 143 ? -6.102 -7.453 4.352 1 95.94 143 ALA B C 1
ATOM 2299 O O . ALA B 1 143 ? -5.562 -8.094 3.445 1 95.94 143 ALA B O 1
ATOM 2300 N N . VAL B 1 144 ? -6.688 -8.031 5.406 1 96.81 144 VAL B N 1
ATOM 2301 C CA . VAL B 1 144 ? -6.613 -9.469 5.629 1 96.81 144 VAL B CA 1
ATOM 2302 C C . VAL B 1 144 ? -7.449 -10.203 4.578 1 96.81 144 VAL B C 1
ATOM 2304 O O . VAL B 1 144 ? -7.055 -11.258 4.09 1 96.81 144 VAL B O 1
ATOM 2307 N N . PHE B 1 145 ? -8.516 -9.648 4.156 1 97.5 145 PHE B N 1
ATOM 2308 C CA . PHE B 1 145 ? -9.461 -10.32 3.271 1 97.5 145 PHE B CA 1
ATOM 2309 C C . PHE B 1 145 ? -8.828 -10.586 1.909 1 97.5 145 PHE B C 1
ATOM 2311 O O . PHE B 1 145 ? -8.734 -11.734 1.477 1 97.5 145 PHE B O 1
ATOM 2318 N N . PRO B 1 146 ? -8.375 -9.508 1.271 1 98.25 146 PRO B N 1
ATOM 2319 C CA . PRO B 1 146 ? -7.75 -9.789 -0.022 1 98.25 146 PRO B CA 1
ATOM 2320 C C . PRO B 1 146 ? -6.457 -10.586 0.111 1 98.25 146 PRO B C 1
ATOM 2322 O O . PRO B 1 146 ? -6.109 -11.359 -0.787 1 98.25 146 PRO B O 1
ATOM 2325 N N . LEU B 1 147 ? -5.762 -10.453 1.234 1 98.31 147 LEU B N 1
ATOM 2326 C CA . LEU B 1 147 ? -4.547 -11.234 1.438 1 98.31 147 LEU B CA 1
ATOM 2327 C C . LEU B 1 147 ? -4.859 -12.727 1.472 1 98.31 147 LEU B C 1
ATOM 2329 O O . LEU B 1 147 ? -4.215 -13.516 0.779 1 98.31 147 LEU B O 1
ATOM 2333 N N . VAL B 1 148 ? -5.84 -13.062 2.258 1 98.06 148 VAL B N 1
ATOM 2334 C CA . VAL B 1 148 ? -6.242 -14.461 2.369 1 98.06 148 VAL B CA 1
ATOM 2335 C C . VAL B 1 148 ? -6.707 -14.977 1.009 1 98.06 148 VAL B C 1
ATOM 2337 O O . VAL B 1 148 ? -6.32 -16.062 0.587 1 98.06 148 VAL B O 1
ATOM 2340 N N . GLY B 1 149 ? -7.523 -14.203 0.341 1 98.38 149 GLY B N 1
ATOM 2341 C CA . GLY B 1 149 ? -7.973 -14.609 -0.982 1 98.38 149 GLY B CA 1
ATOM 2342 C C . GLY B 1 149 ? -6.828 -14.875 -1.941 1 98.38 149 GLY B C 1
ATOM 2343 O O . GLY B 1 149 ? -6.797 -15.906 -2.611 1 98.38 149 GLY B O 1
ATOM 2344 N N . GLY B 1 150 ? -5.918 -13.977 -2 1 97.81 150 GLY B N 1
ATOM 2345 C CA . GLY B 1 150 ? -4.762 -14.133 -2.869 1 97.81 150 GLY B CA 1
ATOM 2346 C C . GLY B 1 150 ? -3.906 -15.336 -2.514 1 97.81 150 GLY B C 1
ATOM 2347 O O . GLY B 1 150 ? -3.445 -16.062 -3.396 1 97.81 150 GLY B O 1
ATOM 2348 N N . LEU B 1 151 ? -3.705 -15.539 -1.249 1 97.06 151 LEU B N 1
ATOM 2349 C CA . LEU B 1 151 ? -2.867 -16.641 -0.8 1 97.06 151 LEU B CA 1
ATOM 2350 C C . LEU B 1 151 ? -3.537 -17.984 -1.09 1 97.06 151 LEU B C 1
ATOM 2352 O O . LEU B 1 151 ? -2.865 -18.953 -1.451 1 97.06 151 LEU B O 1
ATOM 2356 N N . VAL B 1 152 ? -4.805 -18.031 -0.874 1 97.19 152 VAL B N 1
ATOM 2357 C CA . VAL B 1 152 ? -5.551 -19.25 -1.181 1 97.19 152 VAL B CA 1
ATOM 2358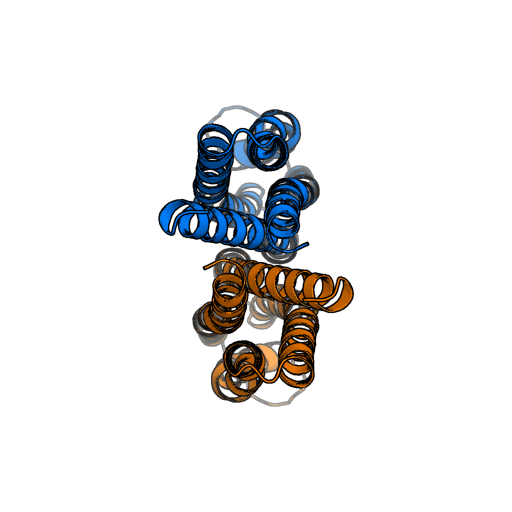 C C . VAL B 1 152 ? -5.422 -19.578 -2.668 1 97.19 152 VAL B C 1
ATOM 2360 O O . VAL B 1 152 ? -5.141 -20.719 -3.035 1 97.19 152 VAL B O 1
ATOM 2363 N N . ALA B 1 153 ? -5.629 -18.594 -3.484 1 95.88 153 ALA B N 1
ATOM 2364 C CA . ALA B 1 153 ? -5.508 -18.797 -4.926 1 95.88 153 ALA B CA 1
ATOM 2365 C C . ALA B 1 153 ? -4.082 -19.188 -5.309 1 95.88 153 ALA B C 1
ATOM 2367 O O . ALA B 1 153 ? -3.875 -20.062 -6.148 1 95.88 153 ALA B O 1
ATOM 2368 N N . LEU B 1 154 ? -3.189 -18.547 -4.684 1 94.25 154 LEU B N 1
ATOM 2369 C CA . LEU B 1 154 ? -1.778 -18.812 -4.934 1 94.25 154 LEU B CA 1
ATOM 2370 C C . LEU B 1 154 ? -1.426 -20.25 -4.543 1 94.25 154 LEU B C 1
ATOM 2372 O O . LEU B 1 154 ? -0.763 -20.953 -5.305 1 94.25 154 LEU B O 1
ATOM 2376 N N . ALA B 1 155 ? -1.896 -20.703 -3.467 1 91.94 155 ALA B N 1
ATOM 2377 C CA . ALA B 1 155 ? -1.627 -22.047 -2.967 1 91.94 155 ALA B CA 1
ATOM 2378 C C . ALA B 1 155 ? -2.305 -23.109 -3.836 1 91.94 155 ALA B C 1
ATOM 2380 O O . ALA B 1 155 ? -1.78 -24.219 -4.008 1 91.94 155 ALA B O 1
ATOM 2381 N N . ALA B 1 156 ? -3.436 -22.766 -4.301 1 89.81 156 ALA B N 1
ATOM 2382 C CA . ALA B 1 156 ? -4.188 -23.719 -5.121 1 89.81 156 ALA B CA 1
ATOM 2383 C C . ALA B 1 156 ? -3.4 -24.094 -6.371 1 89.81 156 ALA B C 1
ATOM 2385 O O . ALA B 1 156 ? -3.512 -25.234 -6.855 1 89.81 156 ALA B O 1
ATOM 2386 N N . GLU B 1 157 ? -2.639 -23.203 -6.797 1 82.12 157 GLU B N 1
ATOM 2387 C CA . GLU B 1 157 ? -1.981 -23.484 -8.07 1 82.12 157 GLU B CA 1
ATOM 2388 C C . GLU B 1 157 ? -0.498 -23.781 -7.871 1 82.12 157 GLU B C 1
ATOM 2390 O O . GLU B 1 157 ? 0.143 -24.391 -8.734 1 82.12 157 GLU B O 1
ATOM 2395 N N . MET B 1 158 ? -0.003 -23.312 -6.711 1 82.25 158 MET B N 1
ATOM 2396 C CA . MET B 1 158 ? 1.44 -23.453 -6.559 1 82.25 158 MET B CA 1
ATOM 2397 C C . MET B 1 158 ? 1.768 -24.609 -5.605 1 82.25 158 MET B C 1
ATOM 2399 O O . MET B 1 158 ? 2.859 -25.172 -5.664 1 82.25 158 MET B O 1
ATOM 2403 N N . LEU B 1 159 ? 0.898 -24.734 -4.66 1 72.81 159 LEU B N 1
ATOM 2404 C CA . LEU B 1 159 ? 1.207 -25.734 -3.645 1 72.81 159 LEU B CA 1
ATOM 2405 C C . LEU B 1 159 ? 0.447 -27.031 -3.906 1 72.81 159 LEU B C 1
ATOM 2407 O O . LEU B 1 159 ? 0.979 -28.109 -3.689 1 72.81 159 LEU B O 1
#

Foldseek 3Di:
DPPVLVVLLVLLLCLLLVLLVVLQCLLVPQLVVLLVVLVVDFQLQSSLVSLVVSVVVNCVRNVVSLVSSLVSLVVSCVVPVDCLSVQLNVLSVVLVVLCVPQLVVLVVLSVQSNCPPPPDDNDGSVSNSVSSNSNSVSSNVSSVSSNVSSVSSVVVPPD/DPPVLVVLLVLLLCLLLVLLVVLQCLLVPQLVVLLVVLVVDFQLQSSLVSLVVSVVVNCVRNVVSLVSSLVSLVVSCVVPVDCLSVQLNCLSVVLVVLCVPQLVVLVVLSVLSNDPPPPDDNDGSVSNSVSSNSNSVSSNVSSVSSNVSSVSSVVVVPD

Solvent-accessible surface area (backbone atoms only — not comparable to full-atom values): 14562 Å² total; per-residue (Å²): 121,58,70,66,56,24,49,40,49,49,49,20,28,48,36,13,23,18,39,15,21,19,39,36,20,29,24,62,14,9,38,48,32,19,50,58,49,29,69,75,48,83,46,28,40,60,29,31,47,34,43,46,52,27,52,51,46,47,49,68,53,40,51,59,34,37,52,48,17,20,51,33,24,42,49,47,19,70,74,67,69,41,64,62,27,45,52,16,14,50,30,22,50,47,40,56,61,48,44,62,69,63,51,44,60,34,44,52,53,37,52,41,25,63,43,78,78,55,84,58,84,64,54,51,41,70,56,40,53,52,26,48,52,50,41,26,58,56,45,36,59,49,18,51,27,23,34,50,12,16,48,45,45,46,40,72,70,53,97,122,60,72,66,55,23,49,40,50,50,50,19,28,50,35,13,23,19,39,15,20,19,39,37,20,29,24,61,15,8,37,47,32,19,49,57,47,30,70,76,48,85,46,27,39,60,30,29,48,35,42,47,52,27,52,51,45,48,49,68,52,40,52,59,34,37,51,49,18,20,51,32,24,43,49,46,19,70,72,65,70,41,64,63,26,44,53,17,14,48,30,23,51,47,40,56,60,47,45,64,68,63,51,44,60,34,44,53,53,38,53,42,27,63,46,77,76,65,80,57,83,63,54,50,42,70,56,40,53,50,26,50,54,50,42,28,57,57,44,36,58,48,17,51,27,23,34,51,13,15,49,45,45,46,40,72,70,52,98

InterPro domains:
  IPR013901 Anthrone oxygenase [PF08592] (51-152)

Organism: Metarhizium robertsii (strain ARSEF 23 / ATCC MYA-3075) (NCBI:txid655844)

Sequence (318 aa):
MPHLGSSVLALGTASSIFVSGSIFAFSLGGVSTARLAAESTSSPELASRYWLNVYQKCHYVGTPMVLFSTACFAWLRYQTHRNVFLAAAASCASLIPYTIVILSGPEKILFAALDKRKGERSPEVVEVRKAIVQWGNVNIFRAVFPLVGGLVALAAEMLMPHLGSSVLALGTASSIFVSGSIFAFSLGGVSTARLAAESTSSPELASRYWLNVYQKCHYVGTPMVLFSTACFAWLRYQTHRNVFLAAAASCASLIPYTIVILSGPEKILFAALDKRKGERSPEVVEVRKAIVQWGNVNIFRAVFPLVGGLVALAAEML

Nearest PDB structures (foldseek):
  7jh6-assembly4_D  TM=5.060E-01  e=2.109E+00  synthetic construct
  6rf4-assembly1_D  TM=4.050E-01  e=7.030E+00  Dokdonia eikasta
  8xgr-assembly1_R  TM=4.633E-01  e=7.030E+00  Homo sapiens
  5lwe-assembly2_B  TM=2.965E-01  e=2.816E+00  Homo sapiens
  7jh6-assembly4_D  TM=5.058E-01  e=1.557E+00  synthetic construct